Protein AF-0000000074475694 (afdb_homodimer)

pLDDT: mean 84.77, std 16.04, range [25.28, 97.69]

InterPro domains:
  IPR049453 Integral membrane bound transporter domain [PF13515] (43-155)

Organism: NCBI:txid1188229

Solvent-accessible surface area (backbone atoms only — not comparable to full-atom values): 16516 Å² total; per-residue (Å²): 126,82,68,69,83,45,70,68,49,54,50,50,16,48,48,54,15,48,27,26,36,50,13,20,52,51,18,28,72,68,53,46,47,97,48,62,69,45,9,54,50,30,6,48,46,1,15,46,30,7,42,70,21,43,52,96,42,60,69,54,21,50,54,37,34,53,34,43,50,54,21,23,51,49,13,24,50,50,38,23,57,48,46,73,75,38,76,71,42,69,65,53,43,23,50,42,26,25,52,37,28,44,50,30,43,55,72,69,43,54,95,29,33,51,54,11,35,46,36,22,49,49,46,36,52,49,43,62,72,36,74,83,53,48,40,62,57,47,21,47,47,53,38,49,18,36,45,45,1,28,51,34,18,52,52,45,40,69,72,54,59,72,80,70,63,80,77,75,55,88,117,126,83,69,69,83,45,71,67,49,55,52,48,17,47,49,53,16,48,25,25,36,51,11,21,52,51,16,30,73,67,53,47,46,96,48,64,67,48,10,55,50,29,6,47,46,1,15,46,30,8,43,70,21,44,54,97,41,62,69,54,20,51,52,35,32,52,32,43,50,54,20,22,50,49,12,23,51,50,38,23,56,49,46,71,74,37,77,71,42,70,66,53,41,23,50,44,28,25,52,38,27,43,50,30,42,55,72,70,43,52,96,30,34,50,53,11,35,47,36,22,50,51,47,37,53,49,43,60,72,36,71,84,51,50,39,64,56,47,21,48,46,53,36,50,19,36,46,46,1,28,50,34,19,51,53,46,41,69,71,55,63,71,81,73,61,81,78,76,59,85,118

Secondary structure (DSSP, 8-state):
------HHHHHHHHHHHHHHHHHHHHHHHHS--SSHHHHHHHHHHHHHHHHHH--SSHHHHHHHHHHHHHHHHHHHHHHHHHHHHS---HHHHHHHHHHHHHHHHHTT-GGGHHHHHHHHHHHHHHHHH-TTS-HHHHHHHHHHHHHHHHHHHHHHHHHH--S--------/------HHHHHHHHHHHHHHHHHHHHHHHHS--SSHHHHHHHHHHHHHHHHHH--SSHHHHHHHHHHHHHHHHHHHHHHHHHHHHS---HHHHHHHHHHHHHHHHHTT-GGGHHHHHHHHHHHHHHHHH-TTS-HHHHHHHHHHHHHHHHHHHHHHHHHH--S--------

Sequence (342 aa):
MNFSIHRSTVLVALQVALTALVAYLVGFYTTSTPDAANASIGGLWAAISGIVVLQASRRETFAMATLRILGSAIGSLVSAAYLFLLPFSSWGMGLCIFITVVLCHLVQIPDHARLASLTVAIVMVVAGNSPHLSPAVNAGLRFAESAIGTATAMFAILIWEKGAEPRDKSGMNFSIHRSTVLVALQVALTALVAYLVGFYTTSTPDAANASIGGLWAAISGIVVLQASRRETFAMATLRILGSAIGSLVSAAYLFLLPFSSWGMGLCIFITVVLCHLVQIPDHARLASLTVAIVMVVAGNSPHLSPAVNAGLRFAESAIGTATAMFAILIWEKGAEPRDKSG

Radius of gyration: 19.32 Å; Cα contacts (8 Å, |Δi|>4): 600; chains: 2; bounding box: 51×65×47 Å

Nearest PDB structures (foldseek):
  7vq3-assembly1_A  TM=6.872E-01  e=1.251E-02  Arabidopsis thaliana
  7vq7-assembly1_B  TM=6.241E-01  e=1.194E-02  Arabidopsis thaliana
  7voj-assembly1_B  TM=6.795E-01  e=2.641E-02  Arabidopsis thaliana
  7w6k-assembly1_B  TM=6.165E-01  e=7.729E-02  Glycine max
  7vq3-assembly1_A  TM=6.872E-01  e=1.621E-02  Arabidopsis thaliana

Structure (mmCIF, N/CA/C/O backbone):
data_AF-0000000074475694-model_v1
#
loop_
_entity.id
_entity.type
_entity.pdbx_description
1 polymer 'Membrane protein-like protein'
#
loop_
_atom_site.group_PDB
_atom_site.id
_atom_site.type_symbol
_atom_site.label_atom_id
_atom_site.label_alt_id
_atom_site.label_comp_id
_atom_site.label_asym_id
_atom_site.label_entity_id
_atom_site.label_seq_id
_atom_site.pdbx_PDB_ins_code
_atom_site.Cartn_x
_atom_site.Cartn_y
_atom_site.Cartn_z
_atom_site.occupancy
_atom_site.B_iso_or_equiv
_atom_site.auth_seq_id
_atom_site.auth_comp_id
_atom_site.auth_asym_id
_atom_site.auth_atom_id
_atom_site.pdbx_PDB_model_num
ATOM 1 N N . MET A 1 1 ? 23.453 21.234 -4.742 1 40.41 1 MET A N 1
ATOM 2 C CA . MET A 1 1 ? 22.641 20.188 -4.137 1 40.41 1 MET A CA 1
ATOM 3 C C . MET A 1 1 ? 23.406 19.469 -3.037 1 40.41 1 MET A C 1
ATOM 5 O O . MET A 1 1 ? 24.469 18.891 -3.293 1 40.41 1 MET A O 1
ATOM 9 N N . ASN A 1 2 ? 23.547 20.062 -1.93 1 45.84 2 ASN A N 1
ATOM 10 C CA . ASN A 1 2 ? 24.406 19.547 -0.87 1 45.84 2 ASN A CA 1
ATOM 11 C C . ASN A 1 2 ? 24.094 18.094 -0.559 1 45.84 2 ASN A C 1
ATOM 13 O O . ASN A 1 2 ? 23.031 17.781 -0.02 1 45.84 2 ASN A O 1
ATOM 17 N N . PHE A 1 3 ? 24.609 17.172 -1.425 1 61.03 3 PHE A N 1
ATOM 18 C CA . PHE A 1 3 ? 24.562 15.711 -1.417 1 61.03 3 PHE A CA 1
ATOM 19 C C . PHE A 1 3 ? 25.109 15.164 -0.1 1 61.03 3 PHE A C 1
ATOM 21 O O . PHE A 1 3 ? 25.781 14.133 -0.08 1 61.03 3 PHE A O 1
ATOM 28 N N . SER A 1 4 ? 24.969 15.914 0.974 1 66.69 4 SER A N 1
ATOM 29 C CA . SER A 1 4 ? 25.531 15.406 2.221 1 66.69 4 SER A CA 1
ATOM 30 C C . SER A 1 4 ? 24.562 14.438 2.902 1 66.69 4 SER A C 1
ATOM 32 O O . SER A 1 4 ? 23.422 14.789 3.205 1 66.69 4 SER A O 1
ATOM 34 N N . ILE A 1 5 ? 24.984 13.227 2.797 1 73.81 5 ILE A N 1
ATOM 35 C CA . ILE A 1 5 ? 24.281 12.203 3.555 1 73.81 5 ILE A CA 1
ATOM 36 C C . ILE A 1 5 ? 24.516 12.406 5.047 1 73.81 5 ILE A C 1
ATOM 38 O O . ILE A 1 5 ? 25.641 12.281 5.523 1 73.81 5 ILE A O 1
ATOM 42 N N . HIS A 1 6 ? 23.469 12.938 5.652 1 78.56 6 HIS A N 1
ATOM 43 C CA . HIS A 1 6 ? 23.531 13.141 7.094 1 78.56 6 HIS A CA 1
ATOM 44 C C . HIS A 1 6 ? 23.203 11.867 7.855 1 78.56 6 HIS A C 1
ATOM 46 O O . HIS A 1 6 ? 22.516 10.992 7.332 1 78.56 6 HIS A O 1
ATOM 52 N N . ARG A 1 7 ? 23.812 11.734 8.984 1 80.62 7 ARG A N 1
ATOM 53 C CA . ARG A 1 7 ? 23.594 10.594 9.867 1 80.62 7 ARG A CA 1
ATOM 54 C C . ARG A 1 7 ? 22.109 10.359 10.086 1 80.62 7 ARG A C 1
ATOM 56 O O . ARG A 1 7 ? 21.656 9.211 10.133 1 80.62 7 ARG A O 1
ATOM 63 N N . SER A 1 8 ? 21.422 11.414 10.141 1 81.94 8 SER A N 1
ATOM 64 C CA . SER A 1 8 ? 19.984 11.32 10.375 1 81.94 8 SER A CA 1
ATOM 65 C C . SER A 1 8 ? 19.281 10.602 9.219 1 81.94 8 SER A C 1
ATOM 67 O O . SER A 1 8 ? 18.344 9.836 9.438 1 81.94 8 SER A O 1
ATOM 69 N N . THR A 1 9 ? 19.797 10.828 8.031 1 83.12 9 THR A N 1
ATOM 70 C CA . THR A 1 9 ? 19.219 10.195 6.855 1 83.12 9 THR A CA 1
ATOM 71 C C . THR A 1 9 ? 19.484 8.695 6.852 1 83.12 9 THR A C 1
ATOM 73 O O . THR A 1 9 ? 18.594 7.902 6.535 1 83.12 9 THR A O 1
ATOM 76 N N . VAL A 1 10 ? 20.641 8.367 7.215 1 87.31 10 VAL A N 1
ATOM 77 C CA . VAL A 1 10 ? 21.031 6.961 7.242 1 87.31 10 VAL A CA 1
ATOM 78 C C . VAL A 1 10 ? 20.234 6.215 8.297 1 87.31 10 VAL A C 1
ATOM 80 O O . VAL A 1 10 ? 19.797 5.078 8.07 1 87.31 10 VAL A O 1
ATOM 83 N N . LEU A 1 11 ? 19.969 6.844 9.375 1 87.44 11 LEU A N 1
ATOM 84 C CA . LEU A 1 11 ? 19.234 6.199 10.461 1 87.44 11 LEU A CA 1
ATOM 85 C C . LEU A 1 11 ? 17.781 6.004 10.078 1 87.44 11 LEU A C 1
ATOM 87 O O . LEU A 1 11 ? 17.188 4.973 10.398 1 87.44 11 LEU A O 1
ATOM 91 N N . VAL A 1 12 ? 17.297 6.965 9.461 1 86.25 12 VAL A N 1
ATOM 92 C CA . VAL A 1 12 ? 15.914 6.848 9.008 1 86.25 12 VAL A CA 1
ATOM 93 C C . VAL A 1 12 ? 15.797 5.742 7.961 1 86.25 12 VAL A C 1
ATOM 95 O O . VAL A 1 12 ? 14.875 4.934 8 1 86.25 12 VAL A O 1
ATOM 98 N N . ALA A 1 13 ? 16.75 5.75 7.055 1 91.12 13 ALA A N 1
ATOM 99 C CA . ALA A 1 13 ? 16.75 4.727 6.012 1 91.12 13 ALA A CA 1
ATOM 100 C C . ALA A 1 13 ? 16.859 3.33 6.621 1 91.12 13 ALA A C 1
ATOM 102 O O . ALA A 1 13 ? 16.188 2.398 6.172 1 91.12 13 ALA A O 1
ATOM 103 N N . LEU A 1 14 ? 17.672 3.197 7.578 1 92.88 14 LEU A N 1
ATOM 104 C CA . LEU A 1 14 ? 17.844 1.92 8.266 1 92.88 14 LEU A CA 1
ATOM 105 C C . LEU A 1 14 ? 16.547 1.516 8.984 1 92.88 14 LEU A C 1
ATOM 107 O O . LEU A 1 14 ? 16.172 0.341 8.977 1 92.88 14 LEU A O 1
ATOM 111 N N . GLN A 1 15 ? 15.922 2.48 9.562 1 92.5 15 GLN A N 1
ATOM 112 C CA . GLN A 1 15 ? 14.688 2.207 10.297 1 92.5 15 GLN A CA 1
ATOM 113 C C . GLN A 1 15 ? 13.594 1.699 9.359 1 92.5 15 GLN A C 1
ATOM 115 O O . GLN A 1 15 ? 12.914 0.717 9.664 1 92.5 15 GLN A O 1
ATOM 120 N N . VAL A 1 16 ? 13.469 2.324 8.297 1 92.62 16 VAL A N 1
ATOM 121 C CA . VAL A 1 16 ? 12.438 1.944 7.336 1 92.62 16 VAL A CA 1
ATOM 122 C C . VAL A 1 16 ? 12.75 0.57 6.75 1 92.62 16 VAL A C 1
ATOM 124 O O . VAL A 1 16 ? 11.875 -0.289 6.652 1 92.62 16 VAL A O 1
ATOM 127 N N . ALA A 1 17 ? 13.992 0.378 6.41 1 95.94 17 ALA A N 1
ATOM 128 C CA . ALA A 1 17 ? 14.422 -0.886 5.816 1 95.94 17 ALA A CA 1
ATOM 129 C C . ALA A 1 17 ? 14.227 -2.043 6.793 1 95.94 17 ALA A C 1
ATOM 131 O O . ALA A 1 17 ? 13.711 -3.1 6.418 1 95.94 17 ALA A O 1
ATOM 132 N N . LEU A 1 18 ? 14.602 -1.825 7.977 1 96 18 LEU A N 1
ATOM 133 C CA . LEU A 1 18 ? 14.484 -2.873 8.984 1 96 18 LEU A CA 1
ATOM 134 C C . LEU A 1 18 ? 13.023 -3.154 9.312 1 96 18 LEU A C 1
ATOM 136 O O . LEU A 1 18 ? 12.641 -4.305 9.523 1 96 18 LEU A O 1
ATOM 140 N N . THR A 1 19 ? 12.25 -2.084 9.445 1 96.06 19 THR A N 1
ATOM 141 C CA . THR A 1 19 ? 10.828 -2.264 9.703 1 96.06 19 THR A CA 1
ATOM 142 C C . THR A 1 19 ? 10.18 -3.104 8.602 1 96.06 19 THR A C 1
ATOM 144 O O . THR A 1 19 ? 9.461 -4.062 8.891 1 96.06 19 THR A O 1
ATOM 147 N N . ALA A 1 20 ? 10.469 -2.797 7.367 1 96.62 20 ALA A N 1
ATOM 148 C CA . ALA A 1 20 ? 9.914 -3.529 6.234 1 96.62 20 ALA A CA 1
ATOM 149 C C . ALA A 1 20 ? 10.398 -4.977 6.223 1 96.62 20 ALA A C 1
ATOM 151 O O . ALA A 1 20 ? 9.625 -5.898 5.969 1 96.62 20 ALA A O 1
ATOM 152 N N . LEU A 1 21 ? 11.703 -5.152 6.484 1 96.75 21 LEU A N 1
ATOM 153 C CA . LEU A 1 21 ? 12.312 -6.48 6.461 1 96.75 21 LEU A CA 1
ATOM 154 C C . LEU A 1 21 ? 11.711 -7.371 7.547 1 96.75 21 LEU A C 1
ATOM 156 O O . LEU A 1 21 ? 11.32 -8.508 7.281 1 96.75 21 LEU A O 1
ATOM 160 N N . VAL A 1 22 ? 11.648 -6.859 8.719 1 97.25 22 VAL A N 1
ATOM 161 C CA . VAL A 1 22 ? 11.125 -7.629 9.836 1 97.25 22 VAL A CA 1
ATOM 162 C C . VAL A 1 22 ? 9.648 -7.934 9.602 1 97.25 22 VAL A C 1
ATOM 164 O O . VAL A 1 22 ? 9.195 -9.062 9.812 1 97.25 22 VAL A O 1
ATOM 167 N N . ALA A 1 23 ? 8.898 -6.918 9.211 1 97.38 23 ALA A N 1
ATOM 168 C CA . ALA A 1 23 ? 7.484 -7.129 8.922 1 97.38 23 ALA A CA 1
ATOM 169 C C . ALA A 1 23 ? 7.293 -8.203 7.855 1 97.38 23 ALA A C 1
ATOM 171 O O . ALA A 1 23 ? 6.426 -9.07 7.988 1 97.38 23 ALA A O 1
ATOM 172 N N . TYR A 1 24 ? 8.078 -8.141 6.805 1 96.38 24 TYR A N 1
ATOM 173 C CA . TYR A 1 24 ? 7.992 -9.125 5.734 1 96.38 24 TYR A CA 1
ATOM 174 C C . TYR A 1 24 ? 8.258 -10.531 6.262 1 96.38 24 TYR A C 1
ATOM 176 O O . TYR A 1 24 ? 7.508 -11.469 5.973 1 96.38 24 TYR A O 1
ATOM 184 N N . LEU A 1 25 ? 9.359 -10.664 7 1 95.44 25 LEU A N 1
ATOM 185 C CA . LEU A 1 25 ? 9.773 -11.977 7.488 1 95.44 25 LEU A CA 1
ATOM 186 C C . LEU A 1 25 ? 8.742 -12.547 8.453 1 95.44 25 LEU A C 1
ATOM 188 O O . LEU A 1 25 ? 8.406 -13.727 8.383 1 95.44 25 LEU A O 1
ATOM 192 N N . VAL A 1 26 ? 8.242 -11.742 9.328 1 94.56 26 VAL A N 1
ATOM 193 C CA . VAL A 1 26 ? 7.246 -12.211 10.281 1 94.56 26 VAL A CA 1
ATOM 194 C C . VAL A 1 26 ? 5.961 -12.586 9.547 1 94.56 26 VAL A C 1
ATOM 196 O O . VAL A 1 26 ? 5.367 -13.633 9.812 1 94.56 26 VAL A O 1
ATOM 199 N N . GLY A 1 27 ? 5.512 -11.727 8.617 1 92.62 27 GLY A N 1
ATOM 200 C CA . GLY A 1 27 ? 4.34 -12.047 7.82 1 92.62 27 GLY A CA 1
ATOM 201 C C . GLY A 1 27 ? 4.512 -13.305 6.988 1 92.62 27 GLY A C 1
ATOM 202 O O . GLY A 1 27 ? 3.607 -14.141 6.918 1 92.62 27 GLY A O 1
ATOM 203 N N . PHE A 1 28 ? 5.676 -13.43 6.422 1 90.25 28 PHE A N 1
ATOM 204 C CA . PHE A 1 28 ? 5.988 -14.57 5.57 1 90.25 28 PHE A CA 1
ATOM 205 C C . PHE A 1 28 ? 5.914 -15.875 6.355 1 90.25 28 PHE A C 1
ATOM 207 O O . PHE A 1 28 ? 5.359 -16.859 5.879 1 90.25 28 PHE A O 1
ATOM 214 N N . TYR A 1 29 ? 6.43 -15.867 7.492 1 90.06 29 TYR A N 1
ATOM 215 C CA . TYR A 1 29 ? 6.562 -17.109 8.234 1 90.06 29 TYR A CA 1
ATOM 216 C C . TYR A 1 29 ? 5.324 -17.375 9.086 1 90.06 29 TYR A C 1
ATOM 218 O O . TYR A 1 29 ? 5.09 -18.516 9.516 1 90.06 29 TYR A O 1
ATOM 226 N N . THR A 1 30 ? 4.484 -16.406 9.328 1 86.69 30 THR A N 1
ATOM 227 C CA . THR A 1 30 ? 3.363 -16.609 10.242 1 86.69 30 THR A CA 1
ATOM 228 C C . THR A 1 30 ? 2.049 -16.719 9.469 1 86.69 30 THR A C 1
ATOM 230 O O . THR A 1 30 ? 1.096 -17.344 9.938 1 86.69 30 THR A O 1
ATOM 233 N N . THR A 1 31 ? 1.896 -16.016 8.453 1 76.5 31 THR A N 1
ATOM 234 C CA . THR A 1 31 ? 0.624 -16 7.738 1 76.5 31 THR A CA 1
ATOM 235 C C . THR A 1 31 ? 0.711 -16.828 6.457 1 76.5 31 THR A C 1
ATOM 237 O O . THR A 1 31 ? -0.092 -16.641 5.539 1 76.5 31 THR A O 1
ATOM 240 N N . SER A 1 32 ? 1.538 -17.766 6.449 1 64.5 32 SER A N 1
ATOM 241 C CA . SER A 1 32 ? 1.784 -18.594 5.277 1 64.5 32 SER A CA 1
ATOM 242 C C . SER A 1 32 ? 0.678 -19.641 5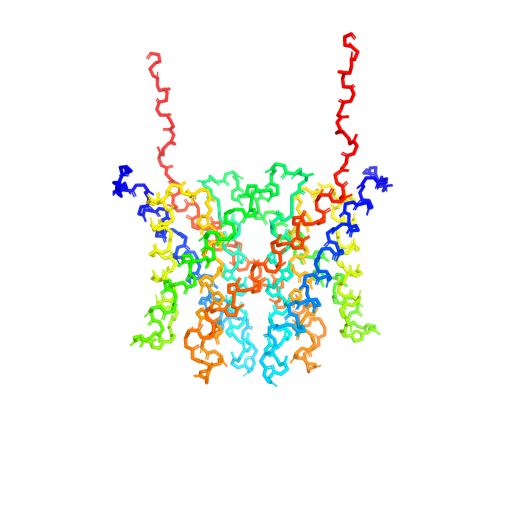.086 1 64.5 32 SER A C 1
ATOM 244 O O . SER A 1 32 ? 0.159 -20.172 6.062 1 64.5 32 SER A O 1
ATOM 246 N N . THR A 1 33 ? 0.014 -19.406 3.982 1 61.62 33 THR A N 1
ATOM 247 C CA . THR A 1 33 ? -0.799 -20.531 3.559 1 61.62 33 THR A CA 1
ATOM 248 C C . THR A 1 33 ? 0.043 -21.547 2.781 1 61.62 33 THR A C 1
ATOM 250 O O . THR A 1 33 ? 1.17 -21.25 2.383 1 61.62 33 THR A O 1
ATOM 253 N N . PRO A 1 34 ? -0.326 -22.797 2.766 1 55.78 34 PRO A N 1
ATOM 254 C CA . PRO A 1 34 ? 0.46 -23.844 2.104 1 55.78 34 PRO A CA 1
ATOM 255 C C . PRO A 1 34 ? 0.978 -23.406 0.732 1 55.78 34 PRO A C 1
ATOM 257 O O . PRO A 1 34 ? 1.977 -23.953 0.248 1 55.78 34 PRO A O 1
ATOM 260 N N . ASP A 1 35 ? 0.377 -22.453 0.188 1 59.88 35 ASP A N 1
ATOM 261 C CA . ASP A 1 35 ? 0.872 -22.031 -1.116 1 59.88 35 ASP A CA 1
ATOM 262 C C . ASP A 1 35 ? 1.906 -20.922 -0.969 1 59.88 35 ASP A C 1
ATOM 264 O O . ASP A 1 35 ? 1.638 -19.891 -0.34 1 59.88 35 ASP A O 1
ATOM 268 N N . ALA A 1 36 ? 3.154 -21.234 -1.262 1 59.16 36 ALA A N 1
ATOM 269 C CA . ALA A 1 36 ? 4.316 -20.359 -1.158 1 59.16 36 ALA A CA 1
ATOM 270 C C . ALA A 1 36 ? 4 -18.969 -1.7 1 59.16 36 ALA A C 1
ATOM 272 O O . ALA A 1 36 ? 4.414 -17.969 -1.12 1 59.16 36 ALA A O 1
ATOM 273 N N . ALA A 1 37 ? 3.34 -18.953 -2.803 1 63.34 37 ALA A N 1
ATOM 274 C CA . ALA A 1 37 ? 3.004 -17.672 -3.416 1 63.34 37 ALA A CA 1
ATOM 275 C C . ALA A 1 37 ? 2.16 -16.812 -2.475 1 63.34 37 ALA A C 1
ATOM 277 O O . ALA A 1 37 ? 2.371 -15.602 -2.371 1 63.34 37 ALA A O 1
ATOM 278 N N . ASN A 1 38 ? 1.486 -17.453 -1.729 1 66.94 38 ASN A N 1
ATOM 279 C CA . ASN A 1 38 ? 0.63 -16.766 -0.77 1 66.94 38 ASN A CA 1
ATOM 280 C C . ASN A 1 38 ? 1.428 -16.25 0.425 1 66.94 38 ASN A C 1
ATOM 282 O O . ASN A 1 38 ? 1.132 -15.18 0.96 1 66.94 38 ASN A O 1
ATOM 286 N N . ALA A 1 39 ? 2.494 -17.031 0.663 1 75.56 39 ALA A N 1
ATOM 287 C CA . ALA A 1 39 ? 3.33 -16.609 1.786 1 75.56 39 ALA A CA 1
ATOM 288 C C . ALA A 1 39 ? 4.078 -15.312 1.465 1 75.56 39 ALA A C 1
ATOM 290 O O . ALA A 1 39 ? 4.148 -14.406 2.299 1 75.56 39 ALA A O 1
ATOM 291 N N . SER A 1 40 ? 4.609 -15.297 0.295 1 83.56 40 SER A N 1
ATOM 292 C CA . SER A 1 40 ? 5.352 -14.109 -0.12 1 83.56 40 SER A CA 1
ATOM 293 C C . SER A 1 40 ? 4.445 -12.891 -0.217 1 83.56 40 SER A C 1
ATOM 295 O O . SER A 1 40 ? 4.84 -11.781 0.149 1 83.56 40 SER A O 1
ATOM 297 N N . ILE A 1 41 ? 3.273 -13.109 -0.577 1 80.19 41 ILE A N 1
ATOM 298 C CA . ILE A 1 41 ? 2.311 -12.023 -0.711 1 80.19 41 ILE A CA 1
ATOM 299 C C . ILE A 1 41 ? 1.871 -11.547 0.673 1 80.19 41 ILE A C 1
ATOM 301 O O . ILE A 1 41 ? 1.697 -10.344 0.899 1 80.19 41 ILE A O 1
ATOM 305 N N . GLY A 1 42 ? 1.717 -12.531 1.518 1 85.88 42 GLY A N 1
ATOM 306 C CA . GLY A 1 42 ? 1.431 -12.164 2.896 1 85.88 42 GLY A CA 1
ATOM 307 C C . GLY A 1 42 ? 2.52 -11.32 3.527 1 85.88 42 GLY A C 1
ATOM 308 O O . GLY A 1 42 ? 2.229 -10.32 4.199 1 85.88 42 GLY A O 1
ATOM 309 N N . GLY A 1 43 ? 3.725 -11.734 3.316 1 91.56 43 GLY A N 1
ATOM 310 C CA . GLY A 1 43 ? 4.848 -10.938 3.781 1 91.56 43 GLY A CA 1
ATOM 311 C C . GLY A 1 43 ? 4.859 -9.531 3.209 1 91.56 43 GLY A C 1
ATOM 312 O O . GLY A 1 43 ? 5.164 -8.57 3.918 1 91.56 43 GLY A O 1
ATOM 313 N N . LEU A 1 44 ? 4.566 -9.445 1.972 1 91.44 44 LEU A N 1
ATOM 314 C CA . LEU A 1 44 ? 4.531 -8.148 1.301 1 91.44 44 LEU A CA 1
ATOM 315 C C . LEU A 1 44 ? 3.492 -7.234 1.938 1 91.44 44 LEU A C 1
ATOM 317 O O . LEU A 1 44 ? 3.752 -6.047 2.152 1 91.44 44 LEU A O 1
ATOM 321 N N . TRP A 1 45 ? 2.375 -7.746 2.258 1 91.69 45 TRP A N 1
ATOM 322 C CA . TRP A 1 45 ? 1.314 -6.945 2.865 1 91.69 45 T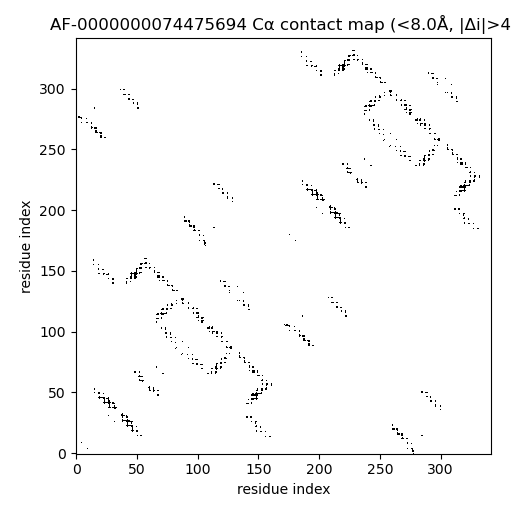RP A CA 1
ATOM 323 C C . TRP A 1 45 ? 1.719 -6.469 4.254 1 91.69 45 TRP A C 1
ATOM 325 O O . TRP A 1 45 ? 1.409 -5.344 4.648 1 91.69 45 TRP A O 1
ATOM 335 N N . ALA A 1 46 ? 2.35 -7.328 4.926 1 95 46 ALA A N 1
ATOM 336 C CA . ALA A 1 46 ? 2.867 -6.926 6.23 1 95 46 ALA A CA 1
ATOM 337 C C . ALA A 1 46 ? 3.9 -5.812 6.09 1 95 46 ALA A C 1
ATOM 339 O O . ALA A 1 46 ? 3.883 -4.84 6.852 1 95 46 ALA A O 1
ATOM 340 N N . ALA A 1 47 ? 4.75 -5.977 5.152 1 95.44 47 ALA A N 1
ATOM 341 C CA . ALA A 1 47 ? 5.777 -4.965 4.918 1 95.44 47 ALA A CA 1
ATOM 342 C C . ALA A 1 47 ? 5.152 -3.623 4.559 1 95.44 47 ALA A C 1
ATOM 344 O O . ALA A 1 47 ? 5.586 -2.576 5.047 1 95.44 47 ALA A O 1
ATOM 345 N N . ILE A 1 48 ? 4.16 -3.65 3.738 1 92.56 48 ILE A N 1
ATOM 346 C CA . ILE A 1 48 ? 3.465 -2.438 3.316 1 92.56 48 ILE A CA 1
ATOM 347 C C . ILE A 1 48 ? 2.857 -1.741 4.531 1 92.56 48 ILE A C 1
ATOM 349 O O . ILE A 1 48 ? 3.004 -0.528 4.699 1 92.56 48 ILE A O 1
ATOM 353 N N . SER A 1 49 ? 2.211 -2.52 5.309 1 94.56 49 SER A N 1
ATOM 354 C CA . SER A 1 49 ? 1.602 -1.94 6.504 1 94.56 49 SER A CA 1
ATOM 355 C C . SER A 1 49 ? 2.652 -1.298 7.402 1 94.56 49 SER A C 1
ATOM 357 O O . SER A 1 49 ? 2.441 -0.203 7.93 1 94.56 49 SER A O 1
ATOM 359 N N . GLY A 1 50 ? 3.768 -1.992 7.586 1 95.88 50 GLY A N 1
ATOM 360 C CA . GLY A 1 50 ? 4.84 -1.419 8.383 1 95.88 50 GLY A CA 1
ATOM 361 C C . GLY A 1 50 ? 5.355 -0.103 7.836 1 95.88 50 GLY A C 1
ATOM 362 O O . GLY A 1 50 ? 5.582 0.846 8.586 1 95.88 50 GLY A O 1
ATOM 363 N N . ILE A 1 51 ? 5.508 -0.058 6.555 1 93.12 51 ILE A N 1
ATOM 364 C CA . ILE A 1 51 ? 6.043 1.124 5.891 1 93.12 51 ILE A CA 1
ATOM 365 C C . ILE A 1 51 ? 5.055 2.281 6.016 1 93.12 51 ILE A C 1
ATOM 367 O O . ILE A 1 51 ? 5.445 3.408 6.328 1 93.12 51 ILE A O 1
ATOM 371 N N . VAL A 1 52 ? 3.812 2.037 5.844 1 88.81 52 VAL A N 1
ATOM 372 C CA . VAL A 1 52 ? 2.795 3.082 5.82 1 88.81 52 VAL A CA 1
ATOM 373 C C . VAL A 1 52 ? 2.561 3.609 7.234 1 88.81 52 VAL A C 1
ATOM 375 O O . VAL A 1 52 ? 2.303 4.801 7.426 1 88.81 52 VAL A O 1
ATOM 378 N N . VAL A 1 53 ? 2.684 2.791 8.164 1 91.62 53 VAL A N 1
ATOM 379 C CA . VAL A 1 53 ? 2.367 3.152 9.539 1 91.62 53 VAL A CA 1
ATOM 380 C C . VAL A 1 53 ? 3.547 3.893 10.164 1 91.62 53 VAL A C 1
ATOM 382 O O . VAL A 1 53 ? 3.359 4.805 10.977 1 91.62 53 VAL A O 1
ATOM 385 N N . LEU A 1 54 ? 4.746 3.496 9.828 1 91.88 54 LEU A N 1
ATOM 386 C CA . LEU A 1 54 ? 5.938 4.109 10.406 1 91.88 54 LEU A CA 1
ATOM 387 C C . LEU A 1 54 ? 6.062 5.566 9.969 1 91.88 54 LEU A C 1
ATOM 389 O O . LEU A 1 54 ? 6.066 5.863 8.773 1 91.88 54 LEU A O 1
ATOM 393 N N . GLN A 1 55 ? 6.062 6.449 10.938 1 87.56 55 GLN A N 1
ATOM 394 C CA . GLN A 1 55 ? 6.207 7.883 10.695 1 87.56 55 GLN A CA 1
ATOM 395 C C . GLN A 1 55 ? 7.453 8.43 11.383 1 87.56 55 GLN A C 1
ATOM 397 O O . GLN A 1 55 ? 8.242 7.672 11.945 1 87.56 55 GLN A O 1
ATOM 402 N N . ALA A 1 56 ? 7.602 9.734 11.258 1 83.62 56 ALA A N 1
ATOM 403 C CA . ALA A 1 56 ? 8.805 10.359 11.781 1 83.62 56 ALA A CA 1
ATOM 404 C C . ALA A 1 56 ? 8.766 10.438 13.305 1 83.62 56 ALA A C 1
ATOM 406 O O . ALA A 1 56 ? 9.805 10.414 13.969 1 83.62 56 ALA A O 1
ATOM 407 N N . SER A 1 57 ? 7.531 10.531 13.883 1 87.31 57 SER A N 1
ATOM 408 C CA . SER A 1 57 ? 7.402 10.672 15.328 1 87.31 57 SER A CA 1
ATOM 409 C C . SER A 1 57 ? 6.559 9.547 15.922 1 87.31 57 SER A C 1
ATOM 411 O O . SER A 1 57 ? 5.777 8.914 15.211 1 87.31 57 SER A O 1
ATOM 413 N N . ARG A 1 58 ? 6.762 9.367 17.219 1 90.88 58 ARG A N 1
ATOM 414 C CA . ARG A 1 58 ? 5.992 8.359 17.938 1 90.88 58 ARG A CA 1
ATOM 415 C C . ARG A 1 58 ? 4.496 8.656 17.875 1 90.88 58 ARG A C 1
ATOM 417 O O . ARG A 1 58 ? 3.686 7.754 17.656 1 90.88 58 ARG A O 1
ATOM 424 N N . ARG A 1 59 ? 4.23 9.93 18.078 1 89.88 59 ARG A N 1
ATOM 425 C CA . ARG A 1 59 ? 2.83 10.336 18.078 1 89.88 59 ARG A CA 1
ATOM 426 C C . ARG A 1 59 ? 2.172 10.055 16.734 1 89.88 59 ARG A C 1
ATOM 428 O O . ARG A 1 59 ? 1.066 9.508 16.688 1 89.88 59 ARG A O 1
ATOM 435 N N . GLU A 1 60 ? 2.873 10.367 15.727 1 88.5 60 GLU A N 1
ATOM 436 C CA . GLU A 1 60 ? 2.324 10.172 14.383 1 88.5 60 GLU A CA 1
ATOM 437 C C . GLU A 1 60 ? 2.23 8.688 14.039 1 88.5 60 GLU A C 1
ATOM 439 O O . GLU A 1 60 ? 1.274 8.25 13.398 1 88.5 60 GLU A O 1
ATOM 444 N N . THR A 1 61 ? 3.213 7.934 14.445 1 91.19 61 THR A N 1
ATOM 445 C CA . THR A 1 61 ? 3.195 6.5 14.18 1 91.19 61 THR A CA 1
ATOM 446 C C . THR A 1 61 ? 2.041 5.828 14.922 1 91.19 61 THR A C 1
ATOM 448 O O . THR A 1 61 ? 1.347 4.98 14.352 1 91.19 61 THR A O 1
ATOM 451 N N . PHE A 1 62 ? 1.797 6.27 16.141 1 92.5 62 PHE A N 1
ATOM 452 C CA . PHE A 1 62 ? 0.694 5.715 16.922 1 92.5 62 PHE A CA 1
ATOM 453 C C . PHE A 1 62 ? -0.646 6.066 16.281 1 92.5 62 PHE A C 1
ATOM 455 O O . PHE A 1 62 ? -1.568 5.25 16.281 1 92.5 62 PHE A O 1
ATOM 462 N N . ALA A 1 63 ? -0.723 7.262 15.844 1 88.75 63 ALA A N 1
ATOM 463 C CA . ALA A 1 63 ? -1.951 7.684 15.172 1 88.75 63 ALA A CA 1
ATOM 464 C C . ALA A 1 63 ? -2.225 6.832 13.938 1 88.75 63 ALA A C 1
ATOM 466 O O . ALA A 1 63 ? -3.352 6.375 13.727 1 88.75 63 ALA A O 1
ATOM 467 N N . MET A 1 64 ? -1.188 6.594 13.211 1 89.38 64 MET A N 1
ATOM 468 C CA . MET A 1 64 ? -1.351 5.789 12 1 89.38 64 MET A CA 1
ATOM 469 C C . MET A 1 64 ? -1.632 4.332 12.352 1 89.38 64 MET A C 1
ATOM 471 O O . MET A 1 64 ? -2.367 3.646 11.641 1 89.38 64 MET A O 1
ATOM 475 N N . ALA A 1 65 ? -1.022 3.916 13.375 1 93.31 65 ALA A N 1
ATOM 476 C CA . ALA A 1 65 ? -1.236 2.541 13.82 1 93.31 65 ALA A CA 1
ATOM 477 C C 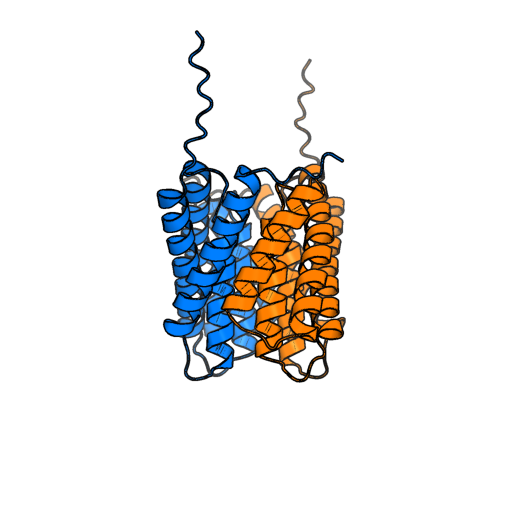. ALA A 1 65 ? -2.701 2.301 14.172 1 93.31 65 ALA A C 1
ATOM 479 O O . ALA A 1 65 ? -3.275 1.274 13.805 1 93.31 65 ALA A O 1
ATOM 480 N N . THR A 1 66 ? -3.229 3.201 14.875 1 90.62 66 THR A N 1
ATOM 481 C CA . THR A 1 66 ? -4.629 3.09 15.273 1 90.62 66 THR A CA 1
ATOM 482 C C . THR A 1 66 ? -5.539 3.102 14.055 1 90.62 66 THR A C 1
ATOM 484 O O . THR A 1 66 ? -6.465 2.295 13.953 1 90.62 66 THR A O 1
ATOM 487 N N . LEU A 1 67 ? -5.199 3.893 13.18 1 87.19 67 LEU A N 1
ATOM 488 C CA . LEU A 1 67 ? -5.988 3.986 11.953 1 87.19 67 LEU A CA 1
ATOM 489 C C . LEU A 1 67 ? -5.859 2.713 11.125 1 87.19 67 LEU A C 1
ATOM 491 O O . LEU A 1 67 ? -6.844 2.234 10.555 1 87.19 67 LEU A O 1
ATOM 495 N N . ARG A 1 68 ? -4.668 2.27 11.055 1 88.69 68 ARG A N 1
ATOM 496 C CA . ARG A 1 68 ? -4.406 1.057 10.289 1 88.69 68 ARG A CA 1
ATOM 497 C C . ARG A 1 68 ? -5.172 -0.131 10.859 1 88.69 68 ARG A C 1
ATOM 499 O O . ARG A 1 68 ? -5.801 -0.888 10.117 1 88.69 68 ARG A O 1
ATOM 506 N N . ILE A 1 69 ? -5.148 -0.262 12.141 1 93.25 69 ILE A N 1
ATOM 507 C CA . ILE A 1 69 ? -5.789 -1.402 12.781 1 93.25 69 ILE A CA 1
ATOM 508 C C . ILE A 1 69 ? -7.309 -1.287 12.648 1 93.25 69 ILE A C 1
ATOM 510 O O . ILE A 1 69 ? -7.973 -2.24 12.234 1 93.25 69 ILE A O 1
ATOM 514 N N . LEU A 1 70 ? -7.867 -0.203 12.969 1 91.31 70 LEU A N 1
ATOM 515 C CA . LEU A 1 70 ? -9.312 -0.015 12.898 1 91.31 70 LEU A CA 1
ATOM 516 C C . LEU A 1 70 ? -9.797 -0.062 11.453 1 91.31 70 LEU A C 1
ATOM 518 O O . LEU A 1 70 ? -10.805 -0.704 11.156 1 91.31 70 LEU A O 1
ATOM 522 N N . GLY A 1 71 ? -9.094 0.62 10.656 1 91 71 GLY A N 1
ATOM 523 C CA . GLY A 1 71 ? -9.461 0.611 9.25 1 91 71 GLY A CA 1
ATOM 524 C C . GLY A 1 71 ? -9.398 -0.771 8.625 1 91 71 GLY A C 1
ATOM 525 O O . GLY A 1 71 ? -10.289 -1.156 7.867 1 91 71 GLY A O 1
ATOM 526 N N . SER A 1 72 ? -8.297 -1.443 8.93 1 93.75 72 SER A N 1
ATOM 527 C CA . SER A 1 72 ? -8.141 -2.791 8.391 1 93.75 72 SER A CA 1
ATOM 528 C C . SER A 1 72 ? -9.219 -3.727 8.922 1 93.75 72 SER A C 1
ATOM 530 O O . SER A 1 72 ? -9.68 -4.621 8.211 1 93.75 72 SER A O 1
ATOM 532 N N . ALA A 1 73 ? -9.602 -3.553 10.18 1 94.31 73 ALA A N 1
ATOM 533 C CA . ALA A 1 73 ? -10.688 -4.363 10.734 1 94.31 73 ALA A CA 1
ATOM 534 C C . ALA A 1 73 ? -11.992 -4.125 9.977 1 94.31 73 ALA A C 1
ATOM 536 O O . ALA A 1 73 ? -12.656 -5.074 9.57 1 94.31 73 ALA A O 1
ATOM 537 N N . ILE A 1 74 ? -12.336 -2.908 9.781 1 93.81 74 ILE A N 1
ATOM 538 C CA . ILE A 1 74 ? -13.562 -2.553 9.078 1 93.81 74 ILE A CA 1
ATOM 539 C C . ILE A 1 74 ? -13.492 -3.033 7.633 1 93.81 74 ILE A C 1
ATOM 541 O O . ILE A 1 74 ? -14.438 -3.648 7.129 1 93.81 74 ILE A O 1
ATOM 545 N N . GLY A 1 75 ? -12.406 -2.717 6.969 1 95.12 75 GLY A N 1
ATOM 546 C CA . GLY A 1 75 ? -12.234 -3.129 5.582 1 95.12 75 GLY A CA 1
ATOM 547 C C . GLY A 1 75 ? -12.312 -4.633 5.395 1 95.12 75 GLY A C 1
ATOM 548 O O . GLY A 1 75 ? -12.953 -5.113 4.461 1 95.12 75 GLY A O 1
ATOM 549 N N . SER A 1 76 ? -11.609 -5.348 6.262 1 95.56 76 SER A N 1
ATOM 550 C CA . SER A 1 76 ? -11.617 -6.805 6.176 1 95.56 76 SER A CA 1
ATOM 551 C C . SER A 1 76 ? -13.016 -7.363 6.406 1 95.56 76 SER A C 1
ATOM 553 O O . SER A 1 76 ? -13.438 -8.289 5.715 1 95.56 76 SER A O 1
ATOM 555 N N . LEU A 1 77 ? -13.711 -6.84 7.344 1 95.94 77 LEU A N 1
ATOM 556 C CA . LEU A 1 77 ? -15.055 -7.324 7.652 1 95.94 77 LEU A CA 1
ATOM 557 C C . LEU A 1 77 ? -16.016 -7.043 6.5 1 95.94 77 LEU A C 1
ATOM 559 O O . LEU A 1 77 ? -16.812 -7.898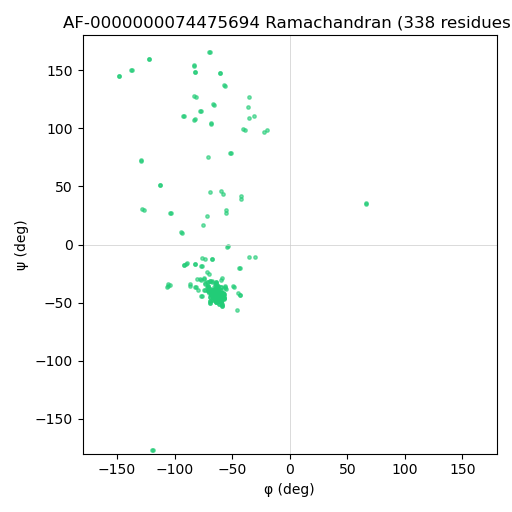 6.133 1 95.94 77 LEU A O 1
ATOM 563 N N . VAL A 1 78 ? -15.953 -5.887 5.977 1 96.81 78 VAL A N 1
ATOM 564 C CA . VAL A 1 78 ? -16.812 -5.512 4.859 1 96.81 78 VAL A CA 1
ATOM 565 C C . VAL A 1 78 ? -16.516 -6.41 3.658 1 96.81 78 VAL A C 1
ATOM 567 O O . VAL A 1 78 ? -17.438 -6.902 3.004 1 96.81 78 VAL A O 1
ATOM 570 N N . SER A 1 79 ? -15.258 -6.59 3.361 1 97.31 79 SER A N 1
ATOM 571 C CA . SER A 1 79 ? -14.875 -7.414 2.223 1 97.31 79 SER A CA 1
ATOM 572 C C . SER A 1 79 ? -15.289 -8.867 2.426 1 97.31 79 SER A C 1
ATOM 574 O O . SER A 1 79 ? -15.766 -9.523 1.494 1 97.31 79 SER A O 1
ATOM 576 N N . ALA A 1 80 ? -15.055 -9.383 3.619 1 96.5 80 ALA A N 1
ATOM 577 C CA . ALA A 1 80 ? -15.453 -10.75 3.918 1 96.5 80 ALA A CA 1
ATOM 578 C C . ALA A 1 80 ? -16.953 -10.938 3.734 1 96.5 80 ALA A C 1
ATOM 580 O O . ALA A 1 80 ? -17.391 -11.945 3.172 1 96.5 80 ALA A O 1
ATOM 581 N N . ALA A 1 81 ? -17.719 -10.047 4.27 1 97.12 81 ALA A N 1
ATOM 582 C CA . ALA A 1 81 ? -19.172 -10.117 4.141 1 97.12 81 ALA A CA 1
ATOM 583 C C . ALA A 1 81 ? -19.578 -10.148 2.674 1 97.12 81 ALA A C 1
ATOM 585 O O . ALA A 1 81 ? -20.469 -10.922 2.289 1 97.12 81 ALA A O 1
ATOM 586 N N . TYR A 1 82 ? -19 -9.273 1.882 1 97.38 82 TYR A N 1
ATOM 587 C CA . TYR A 1 82 ? -19.281 -9.25 0.452 1 97.38 82 TYR A CA 1
ATOM 588 C C . TYR A 1 82 ? -18.938 -10.586 -0.194 1 97.38 82 TYR A C 1
ATOM 590 O O . TYR A 1 82 ? -19.734 -11.141 -0.962 1 97.38 82 TYR A O 1
ATOM 598 N N . LEU A 1 83 ? -17.828 -11.125 0.143 1 95.62 83 LEU A N 1
ATOM 599 C CA . LEU A 1 83 ? -17.297 -12.305 -0.526 1 95.62 83 LEU A CA 1
ATOM 600 C C . LEU A 1 83 ? -18.016 -13.562 -0.069 1 95.62 83 LEU A C 1
ATOM 602 O O . LEU A 1 83 ? -17.953 -14.602 -0.736 1 95.62 83 LEU A O 1
ATOM 606 N N . PHE A 1 84 ? -18.703 -13.531 1.056 1 95.12 84 PHE A N 1
ATOM 607 C CA . PHE A 1 84 ? -19.562 -14.641 1.48 1 95.12 84 PHE A CA 1
ATOM 608 C C . PHE A 1 84 ? -20.797 -14.742 0.602 1 95.12 84 PHE A C 1
ATOM 610 O O . PHE A 1 84 ? -21.344 -15.836 0.415 1 95.12 84 PHE A O 1
ATOM 617 N N . LEU A 1 85 ? -21.141 -13.641 0.042 1 94.62 85 LEU A N 1
ATOM 618 C CA . LEU A 1 85 ? -22.391 -13.594 -0.689 1 94.62 85 LEU A CA 1
ATOM 619 C C . LEU A 1 85 ? -22.156 -13.617 -2.195 1 94.62 85 LEU A C 1
ATOM 621 O O . LEU A 1 85 ? -22.984 -14.109 -2.955 1 94.62 85 LEU A O 1
ATOM 625 N N . LEU A 1 86 ? -21.078 -12.992 -2.613 1 94.06 86 LEU A N 1
ATOM 626 C CA . LEU A 1 86 ? -20.812 -12.82 -4.039 1 94.06 86 LEU A CA 1
ATOM 627 C C . LEU A 1 86 ? -19.344 -13.086 -4.352 1 94.06 86 LEU A C 1
ATOM 629 O O . LEU A 1 86 ? -18.484 -12.883 -3.496 1 94.06 86 LEU A O 1
ATOM 633 N N . PRO A 1 87 ? -19.109 -13.562 -5.562 1 92.81 87 PRO A N 1
ATOM 634 C CA . PRO A 1 87 ? -17.719 -13.688 -5.973 1 92.81 87 PRO A CA 1
ATOM 635 C C . PRO A 1 87 ? -17.047 -12.336 -6.191 1 92.81 87 PRO A C 1
ATOM 637 O O . PRO A 1 87 ? -17.719 -11.305 -6.281 1 92.81 87 PRO A O 1
ATOM 640 N N . PHE A 1 88 ? -15.727 -12.383 -6.266 1 93 88 PHE A N 1
ATOM 641 C CA . PHE A 1 88 ? -14.984 -11.156 -6.543 1 93 88 PHE A CA 1
ATOM 642 C C . PHE A 1 88 ? -15.445 -10.523 -7.848 1 93 88 PHE A C 1
ATOM 644 O O . PHE A 1 88 ? -15.68 -11.219 -8.836 1 93 88 PHE A O 1
ATOM 651 N N . SER A 1 89 ? -15.602 -9.266 -7.855 1 93.94 89 SER A N 1
ATOM 652 C CA . SER A 1 89 ? -15.773 -8.406 -9.023 1 93.94 89 SER A CA 1
ATOM 653 C C . SER A 1 89 ? -15.188 -7.02 -8.781 1 93.94 89 SER A C 1
ATOM 655 O O . SER A 1 89 ? -15.148 -6.547 -7.645 1 93.94 89 SER A O 1
ATOM 657 N N . SER A 1 90 ? -14.633 -6.453 -9.875 1 94.25 90 SER A N 1
ATOM 658 C CA . SER A 1 90 ? -14.086 -5.105 -9.742 1 94.25 90 SER A CA 1
ATOM 659 C C . SER A 1 90 ? -15.133 -4.133 -9.227 1 94.25 90 SER A C 1
ATOM 661 O O . SER A 1 90 ? -14.828 -3.232 -8.445 1 94.25 90 SER A O 1
ATOM 663 N N . TRP A 1 91 ? -16.328 -4.309 -9.633 1 95.25 91 TRP A N 1
ATOM 664 C CA . TRP A 1 91 ? -17.422 -3.471 -9.156 1 95.25 91 TRP A CA 1
ATOM 665 C C . TRP A 1 91 ? -17.703 -3.717 -7.676 1 95.25 91 TRP A C 1
ATOM 667 O O . TRP A 1 91 ? -18.016 -2.785 -6.938 1 95.25 91 TRP A O 1
ATOM 677 N N . GLY A 1 92 ? -17.625 -4.945 -7.32 1 96.62 92 GLY A N 1
ATOM 678 C CA . GLY A 1 92 ? -17.766 -5.27 -5.906 1 96.62 92 GLY A CA 1
ATOM 679 C C . GLY A 1 92 ? -16.672 -4.641 -5.051 1 96.62 92 GLY A C 1
ATOM 680 O O . GLY A 1 92 ? -16.938 -4.188 -3.936 1 96.62 92 GLY A O 1
ATOM 681 N N . MET A 1 93 ? -15.5 -4.648 -5.609 1 96.5 93 MET A N 1
ATOM 682 C CA . MET A 1 93 ? -14.398 -4 -4.91 1 96.5 93 MET A CA 1
ATOM 683 C C . MET A 1 93 ? -14.688 -2.52 -4.688 1 96.5 93 MET A C 1
ATOM 685 O O . MET A 1 93 ? -14.492 -2.006 -3.582 1 96.5 93 MET A O 1
ATOM 689 N N . GLY A 1 94 ? -15.133 -1.847 -5.727 1 96.69 94 GLY A N 1
ATOM 690 C CA . GLY A 1 94 ? -15.492 -0.446 -5.594 1 96.69 94 GLY A CA 1
ATOM 691 C C . GLY A 1 94 ? -16.578 -0.209 -4.559 1 96.69 94 GLY A C 1
ATOM 692 O O . GLY A 1 94 ? -16.5 0.738 -3.773 1 96.69 94 GLY A O 1
ATOM 693 N N . LEU A 1 95 ? -17.547 -1.052 -4.59 1 97.31 95 LEU A N 1
ATOM 694 C CA . LEU A 1 95 ? -18.641 -0.951 -3.633 1 97.31 95 LEU A CA 1
ATOM 695 C C . LEU A 1 95 ? -18.141 -1.129 -2.207 1 97.31 95 LEU A C 1
ATOM 697 O O . LEU A 1 95 ? -18.547 -0.397 -1.302 1 97.31 95 LEU A O 1
ATOM 701 N N . CYS A 1 96 ? -17.297 -2.109 -1.975 1 97.56 96 CYS A N 1
ATOM 702 C CA . CYS A 1 96 ? -16.766 -2.367 -0.644 1 97.56 96 CYS A CA 1
ATOM 703 C C . CYS A 1 96 ? -15.922 -1.192 -0.158 1 97.56 96 CYS A C 1
ATOM 705 O O . CYS A 1 96 ? -15.953 -0.849 1.025 1 97.56 96 CYS A O 1
ATOM 707 N N . ILE A 1 97 ? -15.18 -0.604 -1.089 1 96.94 97 ILE A N 1
ATOM 708 C CA . ILE A 1 97 ? -14.398 0.572 -0.718 1 96.94 97 ILE A CA 1
ATOM 709 C C . ILE A 1 97 ? -15.336 1.707 -0.316 1 96.94 97 ILE A C 1
ATOM 711 O O . ILE A 1 97 ? -15.125 2.363 0.707 1 96.94 97 ILE A O 1
ATOM 715 N N . PHE A 1 98 ? -16.375 1.869 -1.067 1 96.06 98 PHE A N 1
ATOM 716 C CA . PHE A 1 98 ? -17.359 2.896 -0.771 1 96.06 98 PHE A CA 1
ATOM 717 C C . PHE A 1 98 ? -17.953 2.699 0.623 1 96.06 98 PHE A C 1
ATOM 719 O O . PHE A 1 98 ? -17.953 3.625 1.436 1 96.06 98 PHE A O 1
ATOM 726 N N . ILE A 1 99 ? -18.406 1.539 0.881 1 96.25 99 ILE A N 1
ATOM 727 C CA . ILE A 1 99 ? -19.031 1.222 2.156 1 96.25 99 ILE A CA 1
ATOM 728 C C . ILE A 1 99 ? -18.031 1.411 3.291 1 96.25 99 ILE A C 1
ATOM 730 O O . ILE A 1 99 ? -18.359 1.96 4.344 1 96.25 99 ILE A O 1
ATOM 734 N N . THR A 1 100 ? -16.844 0.947 3.104 1 94.81 100 THR A N 1
ATOM 735 C CA . THR A 1 100 ? -15.812 1.028 4.125 1 94.81 100 THR A CA 1
ATOM 736 C C . THR A 1 100 ? -15.5 2.482 4.469 1 94.81 100 THR A C 1
ATOM 738 O O . THR A 1 100 ? -15.359 2.834 5.641 1 94.81 100 THR A O 1
ATOM 741 N N . VAL A 1 101 ? -15.406 3.334 3.465 1 91.62 101 VAL A N 1
ATOM 742 C CA . VAL A 1 101 ? -15.117 4.746 3.695 1 91.62 101 VAL A CA 1
ATOM 743 C C . VAL A 1 101 ? -16.266 5.391 4.477 1 91.62 101 VAL A C 1
ATOM 745 O O . VAL A 1 101 ? -16.031 6.152 5.418 1 91.62 101 VAL A O 1
ATOM 748 N N . VAL A 1 102 ? -17.453 5.07 4.145 1 92 102 VAL A N 1
ATOM 749 C CA . VAL A 1 102 ? -18.609 5.617 4.836 1 92 102 VAL A CA 1
ATOM 750 C C . VAL A 1 102 ? -18.609 5.16 6.293 1 92 102 VAL A C 1
ATOM 752 O O . VAL A 1 102 ? -18.828 5.965 7.199 1 92 102 VAL A O 1
ATOM 755 N N . LEU A 1 103 ? -18.344 3.912 6.473 1 91.5 103 LEU A N 1
ATOM 756 C CA . LEU A 1 103 ? -18.328 3.367 7.828 1 91.5 103 LEU A CA 1
ATOM 757 C C . LEU A 1 103 ? -17.234 4 8.664 1 91.5 103 LEU A C 1
ATOM 759 O O . LEU A 1 103 ? -17.422 4.289 9.844 1 91.5 103 LEU A O 1
ATOM 763 N N . CYS A 1 104 ? -16.094 4.152 8.07 1 88.38 104 CYS A N 1
ATOM 764 C CA . CYS A 1 104 ? -14.984 4.793 8.781 1 88.38 104 CYS A CA 1
ATOM 765 C C . CYS A 1 104 ? -15.359 6.207 9.211 1 88.38 104 CYS A C 1
ATOM 767 O O . CYS A 1 104 ? -14.992 6.652 10.297 1 88.38 104 CYS A O 1
ATOM 769 N N . HIS A 1 105 ? -16.062 6.902 8.367 1 83.31 105 HIS A N 1
ATOM 770 C CA . HIS A 1 105 ? -16.5 8.25 8.695 1 83.31 105 HIS A CA 1
ATOM 771 C C . HIS A 1 105 ? -17.516 8.234 9.836 1 83.31 105 HIS A C 1
ATOM 773 O O . HIS A 1 105 ? -17.5 9.117 10.703 1 83.31 105 HIS A O 1
ATOM 779 N N . LEU A 1 106 ? -18.359 7.301 9.789 1 83.81 106 LEU A N 1
ATOM 780 C CA . LEU A 1 106 ? -19.406 7.199 10.797 1 83.81 106 LEU A CA 1
ATOM 781 C C . LEU A 1 106 ? -18.812 6.938 12.172 1 83.81 106 LEU A C 1
ATOM 783 O O . LEU A 1 106 ? -19.359 7.391 13.188 1 83.81 106 LEU A O 1
ATOM 787 N N . VAL A 1 107 ? -17.719 6.23 12.227 1 81.12 107 VAL A N 1
ATOM 788 C CA . VAL A 1 107 ? -17.109 5.91 13.516 1 81.12 107 VAL A CA 1
ATOM 789 C C . VAL A 1 107 ? -16.047 6.945 13.859 1 81.12 107 VAL A C 1
ATOM 791 O O . VAL A 1 107 ? -15.266 6.758 14.797 1 81.12 107 VAL A O 1
ATOM 794 N N . GLN A 1 108 ? -15.984 8.078 13.07 1 74.5 108 GLN A N 1
ATOM 795 C CA . GLN A 1 108 ? -15.164 9.258 13.312 1 74.5 108 GLN A CA 1
ATOM 796 C C . GLN A 1 108 ? -13.68 8.93 13.188 1 74.5 108 GLN A C 1
ATOM 798 O O . GLN A 1 108 ? -12.867 9.367 14.008 1 74.5 108 GLN A O 1
ATOM 803 N N . ILE A 1 109 ? -13.414 8.109 12.344 1 65.25 109 ILE A N 1
ATOM 804 C CA . ILE A 1 109 ? -12.031 7.836 11.961 1 65.25 109 ILE A CA 1
ATOM 805 C C . ILE A 1 109 ? -11.797 8.289 10.523 1 65.25 109 ILE A C 1
ATOM 807 O O . ILE A 1 109 ? -11.414 7.488 9.672 1 65.25 109 ILE A O 1
ATOM 811 N N . PRO A 1 110 ? -12.18 9.57 10.242 1 53.97 110 PRO A N 1
ATOM 812 C CA . PRO A 1 110 ? -12.281 9.969 8.836 1 53.97 110 PRO A CA 1
ATOM 813 C C . PRO A 1 110 ? -10.93 9.945 8.117 1 53.97 110 PRO A C 1
ATOM 815 O O . PRO A 1 110 ? -10.867 9.586 6.938 1 53.97 110 PRO A O 1
ATOM 818 N N . ASP A 1 111 ? -9.812 10.57 8.82 1 55.94 111 ASP A N 1
ATOM 819 C CA . ASP A 1 111 ? -8.555 10.719 8.086 1 55.94 111 ASP A CA 1
ATOM 820 C C . ASP A 1 111 ? -8.086 9.383 7.52 1 55.94 111 ASP A C 1
ATOM 822 O O . ASP A 1 111 ? -7.219 9.344 6.648 1 55.94 111 ASP A O 1
ATOM 826 N N . HIS A 1 112 ? -8.906 8.32 7.852 1 60.94 112 HIS A N 1
ATOM 827 C CA . HIS A 1 112 ? -8.125 7.105 7.668 1 60.94 112 HIS A CA 1
ATOM 828 C C . HIS A 1 112 ? -8.867 6.098 6.797 1 60.94 112 HIS A C 1
ATOM 830 O O . HIS A 1 112 ? -8.664 4.891 6.93 1 60.94 112 HIS A O 1
ATOM 836 N N . ALA A 1 113 ? -9.688 6.734 5.879 1 76.75 113 ALA A N 1
ATOM 837 C CA . ALA A 1 113 ? -10.414 5.914 4.91 1 76.75 113 ALA A CA 1
ATOM 838 C C . ALA A 1 113 ? -9.469 5.371 3.838 1 76.75 113 ALA A C 1
ATOM 840 O O . ALA A 1 113 ? -9.75 4.34 3.225 1 76.75 113 ALA A O 1
ATOM 841 N N . ARG A 1 114 ? -8.312 5.938 3.854 1 82.69 114 ARG A N 1
ATOM 842 C CA . ARG A 1 114 ? -7.363 5.543 2.818 1 82.69 114 ARG A CA 1
ATOM 843 C C . ARG A 1 114 ? -6.75 4.18 3.129 1 82.69 114 ARG A C 1
ATOM 845 O O . ARG A 1 114 ? -6.734 3.291 2.275 1 82.69 114 ARG A O 1
ATOM 852 N N . LEU A 1 115 ? -6.387 4.012 4.359 1 81.94 115 LEU A N 1
ATOM 853 C CA . LEU A 1 115 ? -5.746 2.76 4.75 1 81.94 115 LEU A CA 1
ATOM 854 C C . LEU A 1 115 ? -6.75 1.612 4.75 1 81.94 115 LEU A C 1
ATOM 856 O O . LEU A 1 115 ? -6.41 0.485 4.383 1 81.94 115 LEU A O 1
ATOM 860 N N . ALA A 1 116 ? -7.926 1.979 5.156 1 89.69 116 ALA A N 1
ATOM 861 C CA . ALA A 1 116 ? -8.984 0.969 5.113 1 89.69 116 ALA A CA 1
ATOM 862 C C . ALA A 1 116 ? -9.258 0.528 3.68 1 89.69 116 ALA A C 1
ATOM 864 O O . ALA A 1 116 ? -9.469 -0.658 3.418 1 89.69 116 ALA A O 1
ATOM 865 N N . SER A 1 117 ? -9.273 1.454 2.836 1 93.44 117 SER A N 1
ATOM 866 C CA . SER A 1 117 ? -9.531 1.173 1.428 1 93.44 117 SER A CA 1
ATOM 867 C C . SER A 1 117 ? -8.445 0.272 0.839 1 93.44 117 SER A C 1
ATOM 869 O O . SER A 1 117 ? -8.734 -0.568 -0.018 1 93.44 117 SER A O 1
ATOM 871 N N . LEU A 1 118 ? -7.254 0.468 1.284 1 92.06 118 LEU A N 1
ATOM 872 C CA . LEU A 1 118 ? -6.152 -0.392 0.859 1 92.06 118 LEU A CA 1
ATOM 873 C C . LEU A 1 118 ? -6.43 -1.848 1.22 1 92.06 118 LEU A C 1
ATOM 875 O O . LEU A 1 118 ? -6.211 -2.746 0.404 1 92.06 118 LEU A O 1
ATOM 879 N N . THR A 1 119 ? -6.887 -2.021 2.404 1 92.94 119 THR A N 1
ATOM 880 C CA . THR A 1 119 ? -7.176 -3.373 2.873 1 92.94 119 THR A CA 1
ATOM 881 C C . THR A 1 119 ? -8.297 -4.008 2.051 1 92.94 119 THR A C 1
ATOM 883 O O . THR A 1 119 ? -8.211 -5.176 1.674 1 92.94 119 THR A O 1
ATOM 886 N N . VAL A 1 120 ? -9.266 -3.244 1.77 1 95.5 120 VAL A N 1
ATOM 887 C CA . VAL A 1 120 ? -10.375 -3.748 0.961 1 95.5 120 VAL A CA 1
ATOM 888 C C . VAL A 1 120 ? -9.852 -4.195 -0.403 1 95.5 120 VAL A C 1
ATOM 890 O O . VAL A 1 120 ? -10.18 -5.289 -0.87 1 95.5 120 VAL A O 1
ATOM 893 N N . ALA A 1 121 ? -9.086 -3.348 -1.011 1 94.56 121 ALA A N 1
ATOM 894 C CA . ALA A 1 121 ? -8.562 -3.67 -2.334 1 94.56 121 ALA A CA 1
ATOM 895 C C . ALA A 1 121 ? -7.758 -4.969 -2.303 1 94.56 121 ALA A C 1
ATOM 897 O O . ALA A 1 121 ? -7.906 -5.816 -3.184 1 94.56 121 ALA A O 1
ATOM 898 N N . ILE A 1 122 ? -6.98 -5.145 -1.326 1 91.44 122 ILE A N 1
ATOM 899 C CA . ILE A 1 122 ? -6.113 -6.312 -1.214 1 91.44 122 ILE A CA 1
ATOM 900 C C . ILE A 1 122 ? -6.957 -7.559 -0.965 1 91.44 122 ILE A C 1
ATOM 902 O O . ILE A 1 122 ? -6.805 -8.57 -1.655 1 91.44 122 ILE A O 1
ATOM 906 N N . VAL A 1 123 ? -7.879 -7.512 -0.024 1 91.62 123 VAL A N 1
ATOM 907 C CA . VAL A 1 123 ? -8.711 -8.664 0.317 1 91.62 123 VAL A CA 1
ATOM 908 C C . VAL A 1 123 ? -9.523 -9.094 -0.905 1 91.62 123 VAL A C 1
ATOM 910 O O . VAL A 1 123 ? -9.594 -10.281 -1.217 1 91.62 123 VAL A O 1
ATOM 913 N N . MET A 1 124 ? -10.07 -8.156 -1.557 1 93.38 124 MET A N 1
ATOM 914 C CA . MET A 1 124 ? -10.938 -8.438 -2.693 1 93.38 124 MET A CA 1
ATOM 915 C C . MET A 1 124 ? -10.148 -9.039 -3.852 1 93.38 124 MET A C 1
ATOM 917 O O . MET A 1 124 ? -10.547 -10.055 -4.422 1 93.38 124 MET A O 1
ATOM 921 N N . VAL A 1 125 ? -9.055 -8.484 -4.223 1 89.19 125 VAL A N 1
ATOM 922 C CA . VAL A 1 125 ? -8.289 -8.938 -5.375 1 89.19 125 VAL A CA 1
ATOM 923 C C . VAL A 1 125 ? -7.66 -10.297 -5.074 1 89.19 125 VAL A C 1
ATOM 925 O O . VAL A 1 125 ? -7.617 -11.172 -5.945 1 89.19 125 VAL A O 1
ATOM 928 N N . VAL A 1 126 ? -7.199 -10.523 -3.885 1 84.19 126 VAL A N 1
ATOM 929 C CA . VAL A 1 126 ? -6.621 -11.805 -3.504 1 84.19 126 VAL A CA 1
ATOM 930 C C . VAL A 1 126 ? -7.688 -12.898 -3.576 1 84.19 126 VAL A C 1
ATOM 932 O O . VAL A 1 126 ? -7.398 -14.031 -3.961 1 84.19 126 VAL A O 1
ATOM 935 N N . ALA A 1 127 ? -8.914 -12.539 -3.186 1 86.62 127 ALA A N 1
ATOM 936 C CA . ALA A 1 127 ? -10.008 -13.508 -3.285 1 86.62 127 ALA A CA 1
ATOM 937 C C . ALA A 1 127 ? -10.203 -13.961 -4.727 1 86.62 127 ALA A C 1
ATOM 939 O O . ALA A 1 127 ? -10.531 -15.125 -4.98 1 86.62 127 ALA A O 1
ATOM 940 N N . GLY A 1 128 ? -10.023 -13.078 -5.629 1 85.38 128 GLY A N 1
ATOM 941 C CA . GLY A 1 128 ? -10.141 -13.422 -7.035 1 85.38 128 GLY A CA 1
ATOM 942 C C . GLY A 1 128 ? -9.039 -14.352 -7.512 1 85.38 128 GLY A C 1
ATOM 943 O O . GLY A 1 128 ? -9.25 -15.148 -8.43 1 85.38 128 GLY A O 1
ATOM 944 N N . ASN A 1 129 ? -7.875 -14.242 -6.945 1 81.56 129 ASN A N 1
ATOM 945 C CA . ASN A 1 129 ? -6.719 -15.023 -7.367 1 81.56 129 ASN A CA 1
ATOM 946 C C . ASN A 1 129 ? -6.598 -16.328 -6.57 1 81.56 129 ASN A C 1
ATOM 948 O O . ASN A 1 129 ? -5.824 -17.203 -6.938 1 81.56 129 ASN A O 1
ATOM 952 N N . SER A 1 130 ? -7.246 -16.391 -5.473 1 79.88 130 SER A N 1
ATOM 953 C CA . SER A 1 130 ? -7.227 -17.562 -4.617 1 79.88 130 SER A CA 1
ATOM 954 C C . SER A 1 130 ? -8.641 -18 -4.246 1 79.88 130 SER A C 1
ATOM 956 O O . SER A 1 130 ? -9 -18.016 -3.066 1 79.88 130 SER A O 1
ATOM 958 N N . PRO A 1 131 ? -9.32 -18.547 -5.211 1 77.69 131 PRO A N 1
ATOM 959 C CA . PRO A 1 131 ? -10.727 -18.891 -4.973 1 77.69 131 PRO A CA 1
ATOM 960 C C . PRO A 1 131 ? -10.898 -20.031 -3.963 1 77.69 131 PRO A C 1
ATOM 962 O O . PRO A 1 131 ? -11.984 -20.203 -3.412 1 77.69 131 PRO A O 1
ATOM 965 N N . HIS A 1 132 ? -9.844 -20.641 -3.703 1 81.12 132 HIS A N 1
ATOM 966 C CA . HIS A 1 132 ? -9.938 -21.781 -2.787 1 81.12 132 HIS A CA 1
ATOM 967 C C . HIS A 1 132 ? -9.93 -21.312 -1.334 1 81.12 132 HIS A C 1
ATOM 969 O O . HIS A 1 132 ? -10.312 -22.062 -0.435 1 81.12 132 HIS A O 1
ATOM 975 N N . LEU A 1 133 ? -9.531 -20.125 -1.106 1 81.88 133 LEU A N 1
ATOM 976 C CA . LEU A 1 133 ? -9.484 -19.594 0.249 1 81.88 133 LEU A CA 1
ATOM 977 C C . LEU A 1 133 ? -10.852 -19.078 0.675 1 81.88 133 LEU A C 1
ATOM 979 O O . LEU A 1 133 ? -11.484 -18.297 -0.046 1 81.88 133 LEU A O 1
ATOM 983 N N . SER A 1 134 ? -11.266 -19.562 1.805 1 90.25 134 SER A N 1
ATOM 984 C CA . SER A 1 134 ? -12.523 -19.031 2.312 1 90.25 134 SER A CA 1
ATOM 985 C C . SER A 1 134 ? -12.438 -17.531 2.553 1 90.25 134 SER A C 1
ATOM 987 O O . SER A 1 134 ? -11.359 -17.016 2.875 1 90.25 134 SER A O 1
ATOM 989 N N . PRO A 1 135 ? -13.562 -16.844 2.365 1 91.44 135 PRO A N 1
ATOM 990 C CA . PRO A 1 135 ? -13.555 -15.391 2.576 1 91.44 135 PRO A CA 1
ATOM 991 C C . PRO A 1 135 ? -13.086 -15 3.975 1 91.44 135 PRO A C 1
ATOM 993 O O . PRO A 1 135 ? -12.336 -14.023 4.125 1 91.44 135 PRO A O 1
ATOM 996 N N . ALA A 1 136 ? -13.461 -15.773 4.965 1 91.75 136 ALA A N 1
ATOM 997 C CA . ALA A 1 136 ? -13.078 -15.477 6.34 1 91.75 136 ALA A CA 1
ATOM 998 C C . ALA A 1 136 ? -11.578 -15.641 6.543 1 91.75 136 ALA A C 1
ATOM 1000 O O . ALA A 1 136 ? -10.938 -14.836 7.223 1 91.75 136 ALA A O 1
ATOM 1001 N N . VAL A 1 137 ? -11.047 -16.672 6 1 89.5 137 VAL A N 1
ATOM 1002 C CA . VAL A 1 137 ? -9.617 -16.938 6.137 1 89.5 137 VAL A CA 1
ATOM 1003 C C . VAL A 1 137 ? -8.828 -15.867 5.383 1 89.5 137 VAL A C 1
ATOM 1005 O O . VAL A 1 137 ? -7.832 -15.352 5.895 1 89.5 137 VAL A O 1
ATOM 1008 N N . ASN A 1 138 ? -9.289 -15.562 4.207 1 90 138 ASN A N 1
ATOM 1009 C CA . ASN A 1 138 ? -8.648 -14.523 3.414 1 90 138 ASN A CA 1
ATOM 1010 C C . ASN A 1 138 ? -8.633 -13.188 4.152 1 90 138 ASN A C 1
ATOM 1012 O O . ASN A 1 138 ? -7.574 -12.578 4.328 1 90 138 ASN A O 1
ATOM 1016 N N . ALA A 1 139 ? -9.75 -12.758 4.602 1 92.44 139 ALA A N 1
ATOM 1017 C CA . ALA A 1 139 ? -9.875 -11.484 5.309 1 92.44 139 ALA A CA 1
ATOM 1018 C C . ALA A 1 139 ? -9.07 -11.5 6.609 1 92.44 139 ALA A C 1
ATOM 1020 O O . ALA A 1 139 ? -8.438 -10.508 6.961 1 92.44 139 ALA A O 1
ATOM 1021 N N . GLY A 1 140 ? -9.125 -12.586 7.285 1 91.88 140 GLY A N 1
ATOM 1022 C CA . GLY A 1 140 ? -8.391 -12.711 8.539 1 91.88 140 GLY A CA 1
ATOM 1023 C C . GLY A 1 140 ? -6.887 -12.633 8.352 1 91.88 140 GLY A C 1
ATOM 1024 O O . GLY A 1 140 ? -6.188 -12.016 9.164 1 91.88 140 GLY A O 1
ATOM 1025 N N . LEU A 1 141 ? -6.41 -13.289 7.387 1 89.38 141 LEU A N 1
ATOM 1026 C CA . LEU A 1 141 ? -4.98 -13.266 7.098 1 89.38 141 LEU A CA 1
ATOM 1027 C C . LEU A 1 141 ? -4.523 -11.852 6.738 1 89.38 141 LEU A C 1
ATOM 1029 O O . LEU A 1 141 ? -3.48 -11.391 7.207 1 89.38 141 LEU A O 1
ATOM 1033 N N . ARG A 1 142 ? -5.277 -11.156 5.984 1 88.62 142 ARG A N 1
ATOM 1034 C CA . ARG A 1 142 ? -4.93 -9.797 5.586 1 88.62 142 ARG A CA 1
ATOM 1035 C C . ARG A 1 142 ? -4.922 -8.859 6.789 1 88.62 142 ARG A C 1
ATOM 1037 O O . ARG A 1 142 ? -4.051 -7.996 6.902 1 88.62 142 ARG A O 1
ATOM 1044 N N . PHE A 1 143 ? -5.914 -9.078 7.578 1 93.62 143 PHE A N 1
ATOM 1045 C CA . PHE A 1 143 ? -5.938 -8.273 8.797 1 93.62 143 PHE A CA 1
ATOM 1046 C C . PHE A 1 143 ? -4.723 -8.57 9.664 1 93.62 143 PHE A C 1
ATOM 1048 O O . PHE A 1 143 ? -4.098 -7.652 10.203 1 93.62 143 PHE A O 1
ATOM 1055 N N . ALA A 1 144 ? -4.438 -9.82 9.852 1 94.19 144 ALA A N 1
ATOM 1056 C CA . ALA A 1 144 ? -3.287 -10.227 10.664 1 94.19 144 ALA A CA 1
ATOM 1057 C C . ALA A 1 144 ? -1.995 -9.641 10.094 1 94.19 144 ALA A C 1
ATOM 1059 O O . ALA A 1 144 ? -1.13 -9.188 10.852 1 94.19 144 ALA A O 1
ATOM 1060 N N . GLU A 1 145 ? -1.875 -9.734 8.812 1 93.88 145 GLU A N 1
ATOM 1061 C CA . GLU A 1 145 ? -0.685 -9.188 8.164 1 93.88 145 GLU A CA 1
ATOM 1062 C C . GLU A 1 145 ? -0.574 -7.684 8.383 1 93.88 145 GLU A C 1
ATOM 1064 O O . GLU A 1 145 ? 0.518 -7.168 8.633 1 93.88 145 GLU A O 1
ATOM 1069 N N . SER A 1 146 ? -1.694 -6.988 8.25 1 94.62 146 SER A N 1
ATOM 1070 C CA . SER A 1 146 ? -1.716 -5.559 8.555 1 94.62 146 SER A CA 1
ATOM 1071 C C . SER A 1 146 ? -1.302 -5.297 10 1 94.62 146 SER A C 1
ATOM 1073 O O . SER A 1 146 ? -0.561 -4.352 10.273 1 94.62 146 SER A O 1
ATOM 1075 N N . ALA A 1 147 ? -1.771 -6.102 10.906 1 96.44 147 ALA A N 1
ATOM 1076 C CA . ALA A 1 147 ? -1.447 -5.965 12.32 1 96.44 147 ALA A CA 1
ATOM 1077 C C . ALA A 1 147 ? 0.035 -6.227 12.578 1 96.44 147 ALA A C 1
ATOM 1079 O O . ALA A 1 147 ? 0.661 -5.547 13.391 1 96.44 147 ALA A O 1
ATOM 1080 N N . ILE A 1 148 ? 0.536 -7.176 11.914 1 96.62 148 ILE A N 1
ATOM 1081 C CA . ILE A 1 148 ? 1.95 -7.512 12.039 1 96.62 148 ILE A CA 1
ATOM 1082 C C . ILE A 1 148 ? 2.801 -6.32 11.602 1 96.62 148 ILE A C 1
ATOM 1084 O O . ILE A 1 148 ? 3.725 -5.914 12.312 1 96.62 148 ILE A O 1
ATOM 1088 N N . GLY A 1 149 ? 2.521 -5.793 10.43 1 97.5 149 GLY A N 1
ATOM 1089 C CA . GLY A 1 149 ? 3.242 -4.613 9.969 1 97.5 149 GLY A CA 1
ATOM 1090 C C . GLY A 1 149 ? 3.129 -3.438 10.922 1 97.5 149 GLY A C 1
ATOM 1091 O O . GLY A 1 149 ? 4.121 -2.768 11.211 1 97.5 149 GLY A O 1
ATOM 1092 N N . THR A 1 150 ? 1.962 -3.273 11.391 1 96.69 150 THR A N 1
ATOM 1093 C CA . THR A 1 150 ? 1.69 -2.176 12.312 1 96.69 150 THR A CA 1
ATOM 1094 C C . THR A 1 150 ? 2.469 -2.359 13.617 1 96.69 150 THR A C 1
ATOM 1096 O O . THR A 1 150 ? 3.084 -1.413 14.117 1 96.69 150 THR A O 1
ATOM 1099 N N . ALA A 1 151 ? 2.416 -3.518 14.125 1 97.69 151 ALA A N 1
ATOM 1100 C CA . ALA A 1 151 ? 3.152 -3.812 15.352 1 97.69 151 ALA A CA 1
ATOM 1101 C C . ALA A 1 151 ? 4.652 -3.604 15.156 1 97.69 151 ALA A C 1
ATOM 1103 O O . ALA A 1 151 ? 5.332 -3.084 16.047 1 97.69 151 ALA A O 1
ATOM 1104 N N . THR A 1 152 ? 5.148 -4.027 14.078 1 97.5 152 THR A N 1
ATOM 1105 C CA . THR A 1 152 ? 6.57 -3.869 13.781 1 97.5 152 THR A CA 1
ATOM 1106 C C . THR A 1 152 ? 6.945 -2.393 13.711 1 97.5 152 THR A C 1
ATOM 1108 O O . THR A 1 152 ? 8 -1.99 14.203 1 97.5 152 THR A O 1
ATOM 1111 N N . ALA A 1 153 ? 6.086 -1.616 13.047 1 96.12 153 ALA A N 1
ATOM 1112 C CA . ALA A 1 153 ? 6.328 -0.179 12.969 1 96.12 153 ALA A CA 1
ATOM 1113 C C . ALA A 1 153 ? 6.332 0.457 14.352 1 96.12 153 ALA A C 1
ATOM 1115 O O . ALA A 1 153 ? 7.168 1.311 14.656 1 96.12 153 ALA A O 1
ATOM 1116 N N . MET A 1 154 ? 5.383 0.034 15.148 1 95.81 154 MET A N 1
ATOM 1117 C CA . MET A 1 154 ? 5.293 0.558 16.5 1 95.81 154 MET A CA 1
ATOM 1118 C C . MET A 1 154 ? 6.539 0.2 17.312 1 95.81 154 MET A C 1
ATOM 1120 O O . MET A 1 154 ? 7.078 1.04 18.031 1 95.81 154 MET A O 1
ATOM 1124 N N . PHE A 1 155 ? 6.934 -0.981 17.172 1 95.69 155 PHE A N 1
ATOM 1125 C CA . PHE A 1 155 ? 8.141 -1.413 17.859 1 95.69 155 PHE A CA 1
ATOM 1126 C C . PHE A 1 155 ? 9.359 -0.643 17.375 1 95.69 155 PHE A C 1
ATOM 1128 O O . PHE A 1 155 ? 10.211 -0.239 18.156 1 95.69 155 PHE A O 1
ATOM 1135 N N . ALA A 1 156 ? 9.469 -0.464 16.109 1 93.88 156 ALA A N 1
ATOM 1136 C CA . ALA A 1 156 ? 10.602 0.235 15.508 1 93.88 156 ALA A CA 1
ATOM 1137 C C . ALA A 1 156 ? 10.672 1.678 15.992 1 93.88 156 ALA A C 1
ATOM 1139 O O . ALA A 1 156 ? 11.758 2.174 16.312 1 93.88 156 ALA A O 1
ATOM 1140 N N . ILE A 1 157 ? 9.508 2.301 16.031 1 91.69 157 ILE A N 1
ATOM 1141 C CA . ILE A 1 157 ? 9.508 3.711 16.406 1 91.69 157 ILE A CA 1
ATOM 1142 C C . ILE A 1 157 ? 9.82 3.852 17.891 1 91.69 157 ILE A C 1
ATOM 1144 O O . ILE A 1 157 ? 10.414 4.848 18.328 1 91.69 157 ILE A O 1
ATOM 1148 N N . LEU A 1 158 ? 9.438 2.951 18.656 1 90.88 158 LEU A N 1
ATOM 1149 C CA . LEU A 1 158 ? 9.68 2.99 20.094 1 90.88 158 LEU A CA 1
ATOM 1150 C C . LEU A 1 158 ? 11.164 2.799 20.391 1 90.88 158 LEU A C 1
ATOM 1152 O O . LEU A 1 158 ? 11.688 3.393 21.344 1 90.88 158 LEU A O 1
ATOM 1156 N N . ILE A 1 159 ? 11.766 2.037 19.516 1 87.44 159 ILE A N 1
ATOM 1157 C CA . ILE A 1 159 ? 13.18 1.762 19.75 1 87.44 159 ILE A CA 1
ATOM 1158 C C . ILE A 1 159 ? 14.031 2.871 19.125 1 87.44 159 ILE A C 1
ATOM 1160 O O . ILE A 1 159 ? 15.141 3.143 19.594 1 87.44 159 ILE A O 1
ATOM 1164 N N . TRP A 1 160 ? 13.484 3.375 17.969 1 77.06 160 TRP A N 1
ATOM 1165 C CA . TRP A 1 160 ? 14.25 4.355 17.203 1 77.06 160 TRP A CA 1
ATOM 1166 C C . TRP A 1 160 ? 14.109 5.746 17.812 1 77.06 160 TRP A C 1
ATOM 1168 O O . TRP A 1 160 ? 14.969 6.609 17.609 1 77.06 160 TRP A O 1
ATOM 1178 N N . GLU A 1 161 ? 13.07 6.094 18.438 1 58.44 161 GLU A N 1
ATOM 1179 C CA . GLU A 1 161 ? 12.781 7.426 18.953 1 58.44 161 GLU A CA 1
ATOM 1180 C C . GLU A 1 161 ? 14.055 8.258 19.094 1 58.44 161 GLU A C 1
ATOM 1182 O O . GLU A 1 161 ? 15.031 7.809 19.688 1 58.44 161 GLU A O 1
ATOM 1187 N N . LYS A 1 162 ? 14.227 9.086 18.047 1 51.31 162 LYS A N 1
ATOM 1188 C CA . LYS A 1 162 ? 15.133 10.227 18 1 51.31 162 LYS A CA 1
ATOM 1189 C C . LYS A 1 162 ? 15.203 10.93 19.359 1 51.31 162 LYS A C 1
ATOM 1191 O O . LYS A 1 162 ? 14.188 11.07 20.047 1 51.31 162 LYS A O 1
ATOM 1196 N N . GLY A 1 163 ? 16.266 10.992 19.953 1 41.78 163 GLY A N 1
ATOM 1197 C CA . GLY A 1 163 ? 16.828 12.117 20.672 1 41.78 163 GLY A CA 1
ATOM 1198 C C . GLY A 1 163 ? 16.5 13.461 20.031 1 41.78 163 GLY A C 1
ATOM 1199 O O . GLY A 1 163 ? 17.031 14.492 20.453 1 41.78 163 GLY A O 1
ATOM 1200 N N . ALA A 1 164 ? 15.969 13.594 18.859 1 42.22 164 ALA A N 1
ATOM 1201 C CA . ALA A 1 164 ? 16.047 14.938 18.297 1 42.22 164 ALA A CA 1
ATOM 1202 C C . ALA A 1 164 ? 15.039 15.867 18.953 1 42.22 164 ALA A C 1
ATOM 1204 O O . ALA A 1 164 ? 13.93 16.047 18.453 1 42.22 164 ALA A O 1
ATOM 1205 N N . GLU A 1 165 ? 14.391 15.688 20.078 1 40.03 165 GLU A N 1
ATOM 1206 C CA . GLU A 1 165 ? 13.805 16.906 20.641 1 40.03 165 GLU A CA 1
ATOM 1207 C C . GLU A 1 165 ? 14.703 18.109 20.391 1 40.03 165 GLU A C 1
ATOM 1209 O O . GLU A 1 165 ? 15.914 18.047 20.609 1 40.03 165 GLU A O 1
ATOM 1214 N N . PRO A 1 166 ? 14.312 19.031 19.5 1 38.69 166 PRO A N 1
ATOM 1215 C CA . PRO A 1 166 ? 15.023 20.312 19.562 1 38.69 166 PRO A CA 1
ATOM 1216 C C . PRO A 1 166 ? 15.281 20.781 20.984 1 38.69 166 PRO A C 1
ATOM 1218 O O . PRO A 1 166 ? 14.406 20.656 21.859 1 38.69 166 PRO A O 1
ATOM 1221 N N . ARG A 1 167 ? 16.453 20.609 21.562 1 37.81 167 ARG A N 1
ATOM 1222 C CA . ARG A 1 167 ? 16.922 21.359 22.719 1 37.81 167 ARG A CA 1
ATOM 1223 C C . ARG A 1 167 ? 16.578 22.844 22.578 1 37.81 167 ARG A C 1
ATOM 1225 O O . ARG A 1 167 ? 17.281 23.578 21.875 1 37.81 167 ARG A O 1
ATOM 1232 N N . ASP A 1 168 ? 15.367 23.297 22.047 1 36 168 ASP A N 1
ATOM 1233 C CA . ASP A 1 168 ? 15.305 24.734 22.328 1 36 168 ASP A CA 1
ATOM 1234 C C . ASP A 1 168 ? 15.367 25 23.828 1 36 168 ASP A C 1
ATOM 1236 O O . ASP A 1 168 ? 14.383 24.797 24.547 1 36 168 ASP A O 1
ATOM 1240 N N . LYS A 1 169 ? 16.219 24.438 24.641 1 33.34 169 LYS A N 1
ATOM 1241 C CA . LYS A 1 169 ? 16.406 25.016 25.984 1 33.34 169 LYS A CA 1
ATOM 1242 C C . LYS A 1 169 ? 16.516 26.531 25.922 1 33.34 169 LYS A C 1
ATOM 1244 O O . LYS A 1 169 ? 16.562 27.203 26.953 1 33.34 169 LYS A O 1
ATOM 1249 N N . SER A 1 170 ? 17.297 27.078 24.875 1 33.91 170 SER A N 1
ATOM 1250 C CA . SER A 1 170 ? 17.906 28.328 25.344 1 33.91 170 SER A CA 1
ATOM 1251 C C . SER A 1 170 ? 16.859 29.422 25.531 1 33.91 170 SER A C 1
ATOM 1253 O O . SER A 1 170 ? 16.891 30.438 24.828 1 33.91 170 SER A O 1
ATOM 1255 N N . GLY A 1 171 ? 15.602 29.203 26.188 1 25.28 171 GLY A N 1
ATOM 1256 C CA . GLY A 1 171 ? 15.531 30.281 27.156 1 25.28 171 GLY A CA 1
ATOM 1257 C C . GLY A 1 171 ? 16.516 30.125 28.297 1 25.28 171 GLY A C 1
ATOM 1258 O O . GLY A 1 171 ? 17.016 29.016 28.547 1 25.28 171 GLY A O 1
ATOM 1259 N N . MET B 1 1 ? -23.094 9.766 19.234 1 40.53 1 MET B N 1
ATOM 1260 C CA . MET B 1 1 ? -22.297 9.562 18.031 1 40.53 1 MET B CA 1
ATOM 1261 C C . MET B 1 1 ? -23.062 9.969 16.781 1 40.53 1 MET B C 1
ATOM 1263 O O . MET B 1 1 ? -24.141 9.43 16.516 1 40.53 1 MET B O 1
ATOM 1267 N N . ASN B 1 2 ? -23.188 11.211 16.531 1 46.06 2 ASN B N 1
ATOM 1268 C CA . ASN B 1 2 ? -24.031 11.719 15.461 1 46.06 2 ASN B CA 1
ATOM 1269 C C . ASN B 1 2 ? -23.734 11.039 14.133 1 46.06 2 ASN B C 1
ATOM 1271 O O . ASN B 1 2 ? -22.672 11.25 13.547 1 46.06 2 ASN B O 1
ATOM 1275 N N . PHE B 1 3 ? -24.266 9.797 13.969 1 60.69 3 PHE B N 1
ATOM 1276 C CA . PHE B 1 3 ? -24.234 8.883 12.828 1 60.69 3 PHE B CA 1
ATOM 1277 C C . PHE B 1 3 ? -24.766 9.562 11.578 1 60.69 3 PHE B C 1
ATOM 1279 O O . PHE B 1 3 ? -25.359 8.906 10.711 1 60.69 3 PHE B O 1
ATOM 1286 N N . SER B 1 4 ? -24.641 10.875 11.5 1 66.62 4 SER B N 1
ATOM 1287 C CA . SER B 1 4 ? -25.203 11.523 10.32 1 66.62 4 SER B CA 1
ATOM 1288 C C . SER B 1 4 ? -24.25 11.453 9.141 1 66.62 4 SER B C 1
ATOM 1290 O O . SER B 1 4 ? -23.109 11.898 9.234 1 66.62 4 SER B O 1
ATOM 1292 N N . ILE B 1 5 ? -24.672 10.617 8.25 1 74.06 5 ILE B N 1
ATOM 1293 C CA . ILE B 1 5 ? -23.953 10.562 6.977 1 74.06 5 ILE B CA 1
ATOM 1294 C C . ILE B 1 5 ? -24.188 11.859 6.203 1 74.06 5 ILE B C 1
ATOM 1296 O O . ILE B 1 5 ? -25.312 12.156 5.801 1 74.06 5 ILE B O 1
ATOM 1300 N N . HIS B 1 6 ? -23.125 12.672 6.238 1 78.81 6 HIS B N 1
ATOM 1301 C CA . HIS B 1 6 ? -23.203 13.93 5.504 1 78.81 6 HIS B CA 1
ATOM 1302 C C . HIS B 1 6 ? -22.875 13.727 4.027 1 78.81 6 HIS B C 1
ATOM 1304 O O . HIS B 1 6 ? -22.188 12.758 3.668 1 78.81 6 HIS B O 1
ATOM 1310 N N . ARG B 1 7 ? -23.484 14.523 3.227 1 80.69 7 ARG B N 1
ATOM 1311 C CA . ARG B 1 7 ? -23.25 14.508 1.785 1 80.69 7 ARG B CA 1
ATOM 1312 C C . ARG B 1 7 ? -21.766 14.523 1.463 1 80.69 7 ARG B C 1
ATOM 1314 O O . ARG B 1 7 ? -21.312 13.844 0.541 1 80.69 7 ARG B O 1
ATOM 1321 N N . SER B 1 8 ? -21.078 15.227 2.252 1 82 8 SER B N 1
ATOM 1322 C CA . SER B 1 8 ? -19.641 15.344 2.031 1 82 8 SER B CA 1
ATOM 1323 C C . SER B 1 8 ? -18.938 14 2.195 1 82 8 SER B C 1
ATOM 1325 O O . SER B 1 8 ? -18 13.688 1.46 1 82 8 SER B O 1
ATOM 1327 N N . THR B 1 9 ? -19.469 13.211 3.111 1 83.19 9 THR B N 1
ATOM 1328 C CA . THR B 1 9 ? -18.875 11.898 3.357 1 83.19 9 THR B CA 1
ATOM 1329 C C . THR B 1 9 ? -19.156 10.953 2.186 1 83.19 9 THR B C 1
ATOM 1331 O O . THR B 1 9 ? -18.266 10.211 1.761 1 83.19 9 THR B O 1
ATOM 1334 N N . VAL B 1 10 ? -20.312 11.039 1.702 1 87.44 10 VAL B N 1
ATOM 1335 C CA . VAL B 1 10 ? -20.719 10.18 0.59 1 87.44 10 VAL B CA 1
ATOM 1336 C C . VAL B 1 10 ? -19.906 10.539 -0.654 1 87.44 10 VAL B C 1
ATOM 1338 O O . VAL B 1 10 ? -19.484 9.656 -1.4 1 87.44 10 VAL B O 1
ATOM 1341 N N . LEU B 1 11 ? -19.656 11.766 -0.838 1 87.5 11 LEU B N 1
ATOM 1342 C CA . LEU B 1 11 ? -18.922 12.211 -2.018 1 87.5 11 LEU B CA 1
ATOM 1343 C C . LEU B 1 11 ? -17.453 11.789 -1.936 1 87.5 11 LEU B C 1
ATOM 1345 O O . LEU B 1 11 ? -16.859 11.391 -2.941 1 87.5 11 LEU B O 1
ATOM 1349 N N . VAL B 1 12 ? -16.969 11.906 -0.792 1 86.38 12 VAL B N 1
ATOM 1350 C CA . VAL B 1 12 ? -15.594 11.477 -0.605 1 86.38 12 VAL B CA 1
ATOM 1351 C C . VAL B 1 12 ? -15.484 9.969 -0.811 1 86.38 12 VAL B C 1
ATOM 1353 O O . VAL B 1 12 ? -14.555 9.492 -1.469 1 86.38 12 VAL B O 1
ATOM 1356 N N . ALA B 1 13 ? -16.422 9.266 -0.239 1 91.25 13 ALA B N 1
ATOM 1357 C CA . ALA B 1 13 ? -16.438 7.816 -0.39 1 91.25 13 ALA B CA 1
ATOM 1358 C C . ALA B 1 13 ? -16.547 7.418 -1.859 1 91.25 13 ALA B C 1
ATOM 1360 O O . ALA B 1 13 ? -15.867 6.484 -2.307 1 91.25 13 ALA B O 1
ATOM 1361 N N . LEU B 1 14 ? -17.359 8.086 -2.561 1 93 14 LEU B N 1
ATOM 1362 C CA . LEU B 1 14 ? -17.516 7.828 -3.986 1 93 14 LEU B CA 1
ATOM 1363 C C . LEU B 1 14 ? -16.234 8.133 -4.75 1 93 14 LEU B C 1
ATOM 1365 O O . LEU B 1 14 ? -15.867 7.395 -5.668 1 93 14 LEU B O 1
ATOM 1369 N N . GLN B 1 15 ? -15.609 9.188 -4.363 1 92.5 15 GLN B N 1
ATOM 1370 C CA . GLN B 1 15 ? -14.375 9.586 -5.031 1 92.5 15 GLN B CA 1
ATOM 1371 C C . GLN B 1 15 ? -13.281 8.539 -4.844 1 92.5 15 GLN B C 1
ATOM 1373 O O . GLN B 1 15 ? -12.602 8.164 -5.801 1 92.5 15 GLN B O 1
ATOM 1378 N N . VAL B 1 16 ? -13.156 8.094 -3.691 1 92.75 16 VAL B N 1
ATOM 1379 C CA . VAL B 1 16 ? -12.125 7.109 -3.387 1 92.75 16 VAL B CA 1
ATOM 1380 C C . VAL B 1 16 ? -12.445 5.797 -4.094 1 92.75 16 VAL B C 1
ATOM 1382 O O . VAL B 1 16 ? -11.562 5.184 -4.707 1 92.75 16 VAL B O 1
ATOM 1385 N N . ALA B 1 17 ? -13.68 5.406 -4.031 1 96.06 17 ALA B N 1
ATOM 1386 C CA . ALA B 1 17 ? -14.102 4.152 -4.648 1 96.06 17 ALA B CA 1
ATOM 1387 C C . ALA B 1 17 ? -13.914 4.191 -6.164 1 96.06 17 ALA B C 1
ATOM 1389 O O . ALA B 1 17 ? -13.398 3.238 -6.754 1 96.06 17 ALA B O 1
ATOM 1390 N N . LEU B 1 18 ? -14.289 5.262 -6.738 1 96.12 18 LEU B N 1
ATOM 1391 C CA . LEU B 1 18 ? -14.172 5.395 -8.188 1 96.12 18 LEU B CA 1
ATOM 1392 C C . LEU B 1 18 ? -12.711 5.469 -8.609 1 96.12 18 LEU B C 1
ATOM 1394 O O . LEU B 1 18 ? -12.328 4.918 -9.641 1 96.12 18 LEU B O 1
ATOM 1398 N N . THR B 1 19 ? -11.938 6.238 -7.848 1 96.19 19 THR B N 1
ATOM 1399 C CA . THR B 1 19 ? -10.508 6.324 -8.148 1 96.19 19 THR B CA 1
ATOM 1400 C C . THR B 1 19 ? -9.867 4.941 -8.117 1 96.19 19 THR B C 1
ATOM 1402 O O . THR B 1 19 ? -9.148 4.566 -9.047 1 96.19 19 THR B O 1
ATOM 1405 N N . ALA B 1 20 ? -10.164 4.176 -7.109 1 96.69 20 ALA B N 1
ATOM 1406 C CA . ALA B 1 20 ? -9.609 2.832 -6.973 1 96.69 20 ALA B CA 1
ATOM 1407 C C . ALA B 1 20 ? -10.094 1.921 -8.094 1 96.69 20 ALA B C 1
ATOM 1409 O O . ALA B 1 20 ? -9.32 1.148 -8.656 1 96.69 20 ALA B O 1
ATOM 1410 N N . LEU B 1 21 ? -11.391 2.014 -8.406 1 96.94 21 LEU B N 1
ATOM 1411 C CA . LEU B 1 21 ? -12 1.167 -9.422 1 96.94 21 LEU B CA 1
ATOM 1412 C C . LEU B 1 21 ? -11.398 1.458 -10.797 1 96.94 21 LEU B C 1
ATOM 1414 O O . LEU B 1 21 ? -11.016 0.536 -11.516 1 96.94 21 LEU B O 1
ATOM 1418 N N . VAL B 1 22 ? -11.344 2.693 -11.125 1 97.31 22 VAL B N 1
ATOM 1419 C CA . VAL B 1 22 ? -10.82 3.084 -12.43 1 97.31 22 VAL B CA 1
ATOM 1420 C C . VAL B 1 22 ? -9.344 2.711 -12.523 1 97.31 22 VAL B C 1
ATOM 1422 O O . VAL B 1 22 ? -8.891 2.17 -13.539 1 97.31 22 VAL B O 1
ATOM 1425 N N . ALA B 1 23 ? -8.594 3.029 -11.477 1 97.38 23 ALA B N 1
ATOM 1426 C CA . ALA B 1 23 ? -7.176 2.674 -11.469 1 97.38 23 ALA B CA 1
ATOM 1427 C C . ALA B 1 23 ? -6.988 1.17 -11.633 1 97.38 23 ALA B C 1
ATOM 1429 O O . ALA B 1 23 ? -6.125 0.729 -12.398 1 97.38 23 ALA B O 1
ATOM 1430 N N . TYR B 1 24 ? -7.773 0.388 -10.938 1 96.38 24 TYR B N 1
ATOM 1431 C CA . TYR B 1 24 ? -7.691 -1.064 -11.039 1 96.38 24 TYR B CA 1
ATOM 1432 C C . TYR B 1 24 ? -7.961 -1.528 -12.461 1 96.38 24 TYR B C 1
ATOM 1434 O O . TYR B 1 24 ? -7.211 -2.338 -13.016 1 96.38 24 TYR B O 1
ATOM 1442 N N . LEU B 1 25 ? -9.055 -1.029 -13.023 1 95.44 25 LEU B N 1
ATOM 1443 C CA . LEU B 1 25 ? -9.469 -1.469 -14.352 1 95.44 25 LEU B CA 1
ATOM 1444 C C . LEU B 1 25 ? -8.438 -1.072 -15.406 1 95.44 25 LEU B C 1
ATOM 1446 O O . LEU B 1 25 ? -8.109 -1.868 -16.281 1 95.44 25 LEU B O 1
ATOM 1450 N N . VAL B 1 26 ? -7.938 0.122 -15.32 1 94.56 26 VAL B N 1
ATOM 1451 C CA . VAL B 1 26 ? -6.934 0.564 -16.281 1 94.56 26 VAL B CA 1
ATOM 1452 C C . VAL B 1 26 ? -5.656 -0.252 -16.109 1 94.56 26 VAL B C 1
ATOM 1454 O O . VAL B 1 26 ? -5.059 -0.697 -17.094 1 94.56 26 VAL B O 1
ATOM 1457 N N . GLY B 1 27 ? -5.207 -0.444 -14.867 1 92.5 27 GLY B N 1
ATOM 1458 C CA . GLY B 1 27 ? -4.039 -1.271 -14.617 1 92.5 27 GLY B CA 1
ATOM 1459 C C . GLY B 1 27 ? -4.215 -2.707 -15.078 1 92.5 27 GLY B C 1
ATOM 1460 O O . GLY B 1 27 ? -3.311 -3.287 -15.68 1 92.5 27 GLY B O 1
ATOM 1461 N N . PHE B 1 28 ? -5.383 -3.219 -14.82 1 90.31 28 PHE B N 1
ATOM 1462 C CA . PHE B 1 28 ? -5.703 -4.598 -15.172 1 90.31 28 PHE B CA 1
ATOM 1463 C C . PHE B 1 28 ? -5.633 -4.797 -16.688 1 90.31 28 PHE B C 1
ATOM 1465 O O . PHE B 1 28 ? -5.082 -5.793 -17.156 1 90.31 28 PHE B O 1
ATOM 1472 N N . TYR B 1 29 ? -6.133 -3.902 -17.391 1 89.94 29 TYR B N 1
ATOM 1473 C CA . TYR B 1 29 ? -6.27 -4.105 -18.828 1 89.94 29 TYR B CA 1
ATOM 1474 C C . TYR B 1 29 ? -5.031 -3.607 -19.562 1 89.94 29 TYR B C 1
ATOM 1476 O O . TYR B 1 29 ? -4.797 -3.977 -20.719 1 89.94 29 TYR B O 1
ATOM 1484 N N . THR B 1 30 ? -4.184 -2.809 -18.984 1 86.62 30 THR B N 1
ATOM 1485 C CA . THR B 1 30 ? -3.061 -2.227 -19.703 1 86.62 30 THR B CA 1
ATOM 1486 C C . THR B 1 30 ? -1.75 -2.896 -19.297 1 86.62 30 THR B C 1
ATOM 1488 O O . THR B 1 30 ? -0.799 -2.934 -20.078 1 86.62 30 THR B O 1
ATOM 1491 N N . THR B 1 31 ? -1.6 -3.252 -18.109 1 76.06 31 THR B N 1
ATOM 1492 C CA . THR B 1 31 ? -0.329 -3.805 -17.641 1 76.06 31 THR B CA 1
ATOM 1493 C C . THR B 1 31 ? -0.422 -5.32 -17.5 1 76.06 31 THR B C 1
ATOM 1495 O O . THR B 1 31 ? 0.377 -5.926 -16.781 1 76.06 31 THR B O 1
ATOM 1498 N N . SER B 1 32 ? -1.235 -5.906 -18.219 1 64.25 32 SER B N 1
ATOM 1499 C CA . SER B 1 32 ? -1.486 -7.34 -18.141 1 64.25 32 SER B CA 1
ATOM 1500 C C . SER B 1 32 ? -0.375 -8.133 -18.828 1 64.25 32 SER B C 1
ATOM 1502 O O . SER B 1 32 ? 0.153 -7.719 -19.859 1 64.25 32 SER B O 1
ATOM 1504 N N . THR B 1 33 ? 0.278 -8.852 -17.953 1 61.59 33 THR B N 1
ATOM 1505 C CA . THR B 1 33 ? 1.092 -9.891 -18.562 1 61.59 33 THR B CA 1
ATOM 1506 C C . THR B 1 33 ? 0.248 -11.133 -18.859 1 61.59 33 THR B C 1
ATOM 1508 O O . THR B 1 33 ? -0.881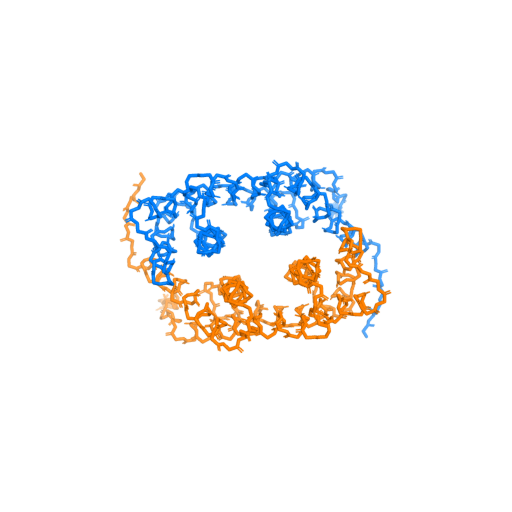 -11.25 -18.391 1 61.59 33 THR B O 1
ATOM 1511 N N . PRO B 1 34 ? 0.629 -11.945 -19.828 1 55.59 34 PRO B N 1
ATOM 1512 C CA . PRO B 1 34 ? -0.159 -13.117 -20.219 1 55.59 34 PRO B CA 1
ATOM 1513 C C . PRO B 1 34 ? -0.681 -13.914 -19.031 1 55.59 34 PRO B C 1
ATOM 1515 O O . PRO B 1 34 ? -1.681 -14.625 -19.141 1 55.59 34 PRO B O 1
ATOM 1518 N N . ASP B 1 35 ? -0.081 -13.734 -17.953 1 60.09 35 ASP B N 1
ATOM 1519 C CA . ASP B 1 35 ? -0.58 -14.484 -16.812 1 60.09 35 ASP B CA 1
ATOM 1520 C C . ASP B 1 35 ? -1.615 -13.672 -16.031 1 60.09 35 ASP B C 1
ATOM 1522 O O . ASP B 1 35 ? -1.345 -12.539 -15.625 1 60.09 35 ASP B O 1
ATOM 1526 N N . ALA B 1 36 ? -2.873 -14.109 -16.094 1 59.38 36 ALA B N 1
ATOM 1527 C CA . ALA B 1 36 ? -4.039 -13.484 -15.484 1 59.38 36 ALA B CA 1
ATOM 1528 C C . ALA B 1 36 ? -3.727 -13.023 -14.062 1 59.38 36 ALA B C 1
ATOM 1530 O O . ALA B 1 36 ? -4.129 -11.938 -13.648 1 59.38 36 ALA B O 1
ATOM 1531 N N . ALA B 1 37 ? -3.068 -13.852 -13.344 1 63.84 37 ALA B N 1
ATOM 1532 C CA . ALA B 1 37 ? -2.73 -13.523 -11.961 1 63.84 37 ALA B CA 1
ATOM 1533 C C . ALA B 1 37 ? -1.888 -12.25 -11.891 1 63.84 37 ALA B C 1
ATOM 1535 O O . ALA B 1 37 ? -2.098 -11.414 -11.016 1 63.84 37 ALA B O 1
ATOM 1536 N N . ASN B 1 38 ? -1.2 -12.078 -12.844 1 67.62 38 ASN B N 1
ATOM 1537 C CA . ASN B 1 38 ? -0.345 -10.898 -12.914 1 67.62 38 ASN B CA 1
ATOM 1538 C C . ASN B 1 38 ? -1.144 -9.641 -13.258 1 67.62 38 ASN B C 1
ATOM 1540 O O . ASN B 1 38 ? -0.849 -8.555 -12.758 1 67.62 38 ASN B O 1
ATOM 1544 N N . ALA B 1 39 ? -2.207 -9.945 -14.023 1 75.75 39 ALA B N 1
ATOM 1545 C CA . ALA B 1 39 ? -3.047 -8.812 -14.398 1 75.75 39 ALA B CA 1
ATOM 1546 C C . ALA B 1 39 ? -3.793 -8.25 -13.188 1 75.75 39 ALA B C 1
ATOM 1548 O O . ALA B 1 39 ? -3.863 -7.035 -13 1 75.75 39 ALA B O 1
ATOM 1549 N N . SER B 1 40 ? -4.32 -9.156 -12.438 1 83.88 40 SER B N 1
ATOM 1550 C CA . SER B 1 40 ? -5.062 -8.742 -11.258 1 83.88 40 SER B CA 1
ATOM 1551 C C . SER B 1 40 ? -4.152 -8.055 -10.242 1 83.88 40 SER B C 1
ATOM 1553 O O . SER B 1 40 ? -4.547 -7.078 -9.602 1 83.88 40 SER B O 1
ATOM 1555 N N . ILE B 1 41 ? -2.973 -8.477 -10.18 1 80.31 41 ILE B N 1
ATOM 1556 C CA . ILE B 1 41 ? -2.008 -7.902 -9.25 1 80.31 41 ILE B CA 1
ATOM 1557 C C . ILE B 1 41 ? -1.569 -6.523 -9.742 1 80.31 41 ILE B C 1
ATOM 1559 O O . ILE B 1 41 ? -1.4 -5.598 -8.953 1 80.31 41 ILE B O 1
ATOM 1563 N N . GLY B 1 42 ? -1.412 -6.488 -11.047 1 85.75 42 GLY B N 1
ATOM 1564 C CA . GLY B 1 42 ? -1.125 -5.184 -11.617 1 85.75 42 GLY B CA 1
ATOM 1565 C C . GLY B 1 42 ? -2.213 -4.16 -11.352 1 85.75 42 GLY B C 1
ATOM 1566 O O . GLY B 1 42 ? -1.922 -3.016 -11 1 85.75 42 GLY B O 1
ATOM 1567 N N . GLY B 1 43 ? -3.422 -4.594 -11.555 1 91.56 43 GLY B N 1
ATOM 1568 C CA . GLY B 1 43 ? -4.543 -3.729 -11.227 1 91.56 43 GLY B CA 1
ATOM 1569 C C . GLY B 1 43 ? -4.559 -3.301 -9.773 1 91.56 43 GLY B C 1
ATOM 1570 O O . GLY B 1 43 ? -4.855 -2.145 -9.461 1 91.56 43 GLY B O 1
ATOM 1571 N N . LEU B 1 44 ? -4.277 -4.207 -8.93 1 91.5 44 LEU B N 1
ATOM 1572 C CA . LEU B 1 44 ? -4.246 -3.922 -7.496 1 91.5 44 LEU B CA 1
ATOM 1573 C C . LEU B 1 44 ? -3.205 -2.854 -7.176 1 91.5 44 LEU B C 1
ATOM 1575 O O . LEU B 1 44 ? -3.463 -1.945 -6.383 1 91.5 44 LEU B O 1
ATOM 1579 N N . TRP B 1 45 ? -2.094 -2.922 -7.781 1 91.75 45 TRP B N 1
ATOM 1580 C CA . TRP B 1 45 ? -1.03 -1.952 -7.535 1 91.75 45 TRP B CA 1
ATOM 1581 C C . TRP B 1 45 ? -1.43 -0.567 -8.031 1 91.75 45 TRP B C 1
ATOM 1583 O O . TRP B 1 45 ? -1.11 0.442 -7.402 1 91.75 45 TRP B O 1
ATOM 1593 N N . ALA B 1 46 ? -2.053 -0.579 -9.125 1 95 46 ALA B N 1
ATOM 1594 C CA . ALA B 1 46 ? -2.566 0.694 -9.625 1 95 46 ALA B CA 1
ATOM 1595 C C . ALA B 1 46 ? -3.596 1.283 -8.664 1 95 46 ALA B C 1
ATOM 1597 O O . ALA B 1 46 ? -3.576 2.482 -8.383 1 95 46 ALA B O 1
ATOM 1598 N N . ALA B 1 47 ? -4.445 0.441 -8.203 1 95.5 47 ALA B N 1
ATOM 1599 C CA . ALA B 1 47 ? -5.477 0.892 -7.27 1 95.5 47 ALA B CA 1
ATOM 1600 C C . ALA B 1 47 ? -4.852 1.447 -5.992 1 95.5 47 ALA B C 1
ATOM 1602 O O . ALA B 1 47 ? -5.285 2.482 -5.48 1 95.5 47 ALA B O 1
ATOM 1603 N N . ILE B 1 48 ? -3.869 0.79 -5.504 1 92.62 48 ILE B N 1
ATOM 1604 C CA . ILE B 1 48 ? -3.178 1.216 -4.293 1 92.62 48 ILE B CA 1
ATOM 1605 C C . ILE B 1 48 ? -2.566 2.598 -4.508 1 92.62 48 ILE B C 1
ATOM 1607 O O . ILE B 1 48 ? -2.709 3.484 -3.66 1 92.62 48 ILE B O 1
ATOM 1611 N N . SER B 1 49 ? -1.909 2.717 -5.602 1 94.56 49 SER B N 1
ATOM 1612 C CA . SER B 1 49 ? -1.295 4.008 -5.898 1 94.56 49 SER B CA 1
ATOM 1613 C C . SER B 1 49 ? -2.342 5.117 -5.957 1 94.56 49 SER B C 1
ATOM 1615 O O . SER B 1 49 ? -2.127 6.207 -5.43 1 94.56 49 SER B O 1
ATOM 1617 N N . GLY B 1 50 ? -3.459 4.832 -6.617 1 95.88 50 GLY B N 1
ATOM 1618 C CA . GLY B 1 50 ? -4.527 5.82 -6.668 1 95.88 50 GLY B CA 1
ATOM 1619 C C . GLY B 1 50 ? -5.043 6.211 -5.297 1 95.88 50 GLY B C 1
ATOM 1620 O O . GLY B 1 50 ? -5.262 7.395 -5.023 1 95.88 50 GLY B O 1
ATOM 1621 N N . ILE B 1 51 ? -5.199 5.234 -4.465 1 93.12 51 ILE B N 1
ATOM 1622 C CA . ILE B 1 51 ? -5.738 5.457 -3.125 1 93.12 51 ILE B CA 1
ATOM 1623 C C . ILE B 1 51 ? -4.746 6.273 -2.301 1 93.12 51 ILE B C 1
ATOM 1625 O O . ILE B 1 51 ? -5.133 7.223 -1.614 1 93.12 51 ILE B O 1
ATOM 1629 N N . VAL B 1 52 ? -3.506 5.988 -2.387 1 88.88 52 VAL B N 1
ATOM 1630 C CA . VAL B 1 52 ? -2.482 6.621 -1.559 1 88.88 52 VAL B CA 1
ATOM 1631 C C . VAL B 1 52 ? -2.252 8.055 -2.029 1 88.88 52 VAL B C 1
ATOM 1633 O O . VAL B 1 52 ? -1.99 8.945 -1.22 1 88.88 52 VAL B O 1
ATOM 1636 N N . VAL B 1 53 ? -2.367 8.266 -3.248 1 91.69 53 VAL B N 1
ATOM 1637 C CA . VAL B 1 53 ? -2.049 9.57 -3.83 1 91.69 53 VAL B CA 1
ATOM 1638 C C . VAL B 1 53 ? -3.227 10.523 -3.643 1 91.69 53 VAL B C 1
ATOM 1640 O O . VAL B 1 53 ? -3.033 11.727 -3.434 1 91.69 53 VAL B O 1
ATOM 1643 N N . LEU B 1 54 ? -4.434 10 -3.74 1 92.06 54 LEU B N 1
ATOM 1644 C CA . LEU B 1 54 ? -5.621 10.844 -3.619 1 92.06 54 LEU B CA 1
ATOM 1645 C C . LEU B 1 54 ? -5.742 11.406 -2.209 1 92.06 54 LEU B C 1
ATOM 1647 O O . LEU B 1 54 ? -5.75 10.656 -1.23 1 92.06 54 LEU B O 1
ATOM 1651 N N . GLN B 1 55 ? -5.746 12.711 -2.115 1 87.62 55 GLN B N 1
ATOM 1652 C CA . GLN B 1 55 ? -5.887 13.414 -0.844 1 87.62 55 GLN B CA 1
ATOM 1653 C C . GLN B 1 55 ? -7.129 14.297 -0.84 1 87.62 55 GLN B C 1
ATOM 1655 O O . GLN B 1 55 ? -7.918 14.281 -1.788 1 87.62 55 GLN B O 1
ATOM 1660 N N . ALA B 1 56 ? -7.27 15.016 0.258 1 83.69 56 ALA B N 1
ATOM 1661 C CA . ALA B 1 56 ? -8.477 15.82 0.422 1 83.69 56 ALA B CA 1
ATOM 1662 C C . ALA B 1 56 ? -8.43 17.062 -0.467 1 83.69 56 ALA B C 1
ATOM 1664 O O . ALA B 1 56 ? -9.469 17.562 -0.904 1 83.69 56 ALA B O 1
ATOM 1665 N N . SER B 1 57 ? -7.199 17.578 -0.755 1 87.38 57 SER B N 1
ATOM 1666 C CA . SER B 1 57 ? -7.07 18.797 -1.552 1 87.38 57 SER B CA 1
ATOM 1667 C C . SER B 1 57 ? -6.227 18.547 -2.799 1 87.38 57 SER B C 1
ATOM 1669 O O . SER B 1 57 ? -5.445 17.594 -2.852 1 87.38 57 SER B O 1
ATOM 1671 N N . ARG B 1 58 ? -6.43 19.453 -3.744 1 91.06 58 ARG B N 1
ATOM 1672 C CA . ARG B 1 58 ? -5.664 19.375 -4.984 1 91.06 58 ARG B CA 1
ATOM 1673 C C . ARG B 1 58 ? -4.168 19.516 -4.711 1 91.06 58 ARG B C 1
ATOM 1675 O O . ARG B 1 58 ? -3.361 18.781 -5.277 1 91.06 58 ARG B O 1
ATOM 1682 N N . ARG B 1 59 ? -3.898 20.469 -3.855 1 90.06 59 ARG B N 1
ATOM 1683 C CA . ARG B 1 59 ? -2.496 20.734 -3.547 1 90.06 59 ARG B CA 1
ATOM 1684 C C . ARG B 1 59 ? -1.84 19.5 -2.922 1 90.06 59 ARG B C 1
ATOM 1686 O O . ARG B 1 59 ? -0.736 19.109 -3.312 1 90.06 59 ARG B O 1
ATOM 1693 N N . GLU B 1 60 ? -2.543 18.906 -2.051 1 88.5 60 GLU B N 1
ATOM 1694 C CA . GLU B 1 60 ? -1.997 17.734 -1.371 1 88.5 60 GLU B CA 1
ATOM 1695 C C . GLU B 1 60 ? -1.906 16.547 -2.314 1 88.5 60 GLU B C 1
ATOM 1697 O O . GLU B 1 60 ? -0.949 15.766 -2.254 1 88.5 60 GLU B O 1
ATOM 1702 N N . THR B 1 61 ? -2.887 16.391 -3.156 1 91.31 61 THR B N 1
ATOM 1703 C CA . THR B 1 61 ? -2.873 15.281 -4.109 1 91.31 61 THR B CA 1
ATOM 1704 C C . THR B 1 61 ? -1.719 15.438 -5.098 1 91.31 61 THR B C 1
ATOM 1706 O O . THR B 1 61 ? -1.025 14.461 -5.406 1 91.31 61 THR B O 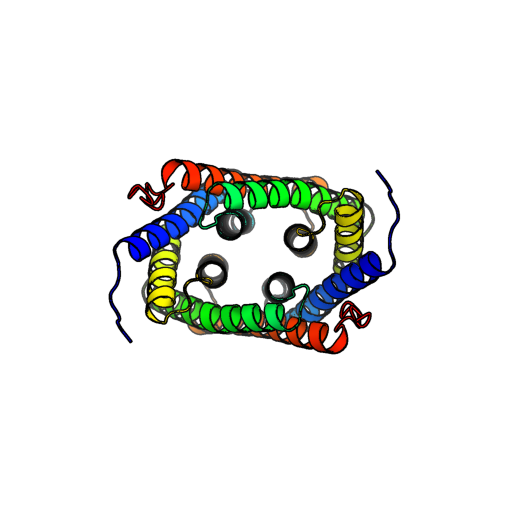1
ATOM 1709 N N . PHE B 1 62 ? -1.475 16.672 -5.52 1 92.56 62 PHE B N 1
ATOM 1710 C CA . PHE B 1 62 ? -0.375 16.922 -6.441 1 92.56 62 PHE B CA 1
ATOM 1711 C C . PHE B 1 62 ? 0.967 16.656 -5.773 1 92.56 62 PHE B C 1
ATOM 1713 O O . PHE B 1 62 ? 1.887 16.125 -6.406 1 92.56 62 PHE B O 1
ATOM 1720 N N . ALA B 1 63 ? 1.059 17.047 -4.555 1 88.88 63 ALA B N 1
ATOM 1721 C CA . ALA B 1 63 ? 2.289 16.781 -3.812 1 88.88 63 ALA B CA 1
ATOM 1722 C C . ALA B 1 63 ? 2.559 15.281 -3.703 1 88.88 63 ALA B C 1
ATOM 1724 O O . ALA B 1 63 ? 3.682 14.828 -3.934 1 88.88 63 ALA B O 1
ATOM 1725 N N . MET B 1 64 ? 1.509 14.578 -3.436 1 89.44 64 MET B N 1
ATOM 1726 C CA . MET B 1 64 ? 1.665 13.133 -3.309 1 89.44 64 MET B CA 1
ATOM 1727 C C . MET B 1 64 ? 1.944 12.492 -4.664 1 89.44 64 MET B C 1
ATOM 1729 O O . MET B 1 64 ? 2.676 11.508 -4.754 1 89.44 64 MET B O 1
ATOM 1733 N N . ALA B 1 65 ? 1.341 13.031 -5.629 1 93.38 65 ALA B N 1
ATOM 1734 C CA . ALA B 1 65 ? 1.554 12.523 -6.98 1 93.38 65 ALA B CA 1
ATOM 1735 C C . ALA B 1 65 ? 3.018 12.648 -7.391 1 93.38 65 ALA B C 1
ATOM 1737 O O . ALA B 1 65 ? 3.592 11.711 -7.957 1 93.38 65 ALA B O 1
ATOM 1738 N N . THR B 1 66 ? 3.553 13.758 -7.125 1 90.69 66 THR B N 1
ATOM 1739 C CA . THR B 1 66 ? 4.953 14 -7.461 1 90.69 66 THR B CA 1
ATOM 1740 C C . THR B 1 66 ? 5.863 13.047 -6.691 1 90.69 66 THR B C 1
ATOM 1742 O O . THR B 1 66 ? 6.789 12.469 -7.258 1 90.69 66 THR B O 1
ATOM 1745 N N . LEU B 1 67 ? 5.512 12.852 -5.52 1 87.19 67 LEU B N 1
ATOM 1746 C CA . LEU B 1 67 ? 6.297 11.953 -4.684 1 87.19 67 LEU B CA 1
ATOM 1747 C C . LEU B 1 67 ? 6.168 10.516 -5.16 1 87.19 67 LEU B C 1
ATOM 1749 O O . LEU B 1 67 ? 7.152 9.773 -5.184 1 87.19 67 LEU B O 1
ATOM 1753 N N . ARG B 1 68 ? 4.984 10.188 -5.469 1 88.69 68 ARG B N 1
ATOM 1754 C CA . ARG B 1 68 ? 4.719 8.828 -5.938 1 88.69 68 ARG B CA 1
ATOM 1755 C C . ARG B 1 68 ? 5.484 8.539 -7.223 1 88.69 68 ARG B C 1
ATOM 1757 O O . ARG B 1 68 ? 6.121 7.484 -7.344 1 88.69 68 ARG B O 1
ATOM 1764 N N . ILE B 1 69 ? 5.461 9.453 -8.125 1 93.25 69 ILE B N 1
ATOM 1765 C CA . ILE B 1 69 ? 6.098 9.242 -9.422 1 93.25 69 ILE B CA 1
ATOM 1766 C C . ILE B 1 69 ? 7.613 9.211 -9.25 1 93.25 69 ILE B C 1
ATOM 1768 O O . ILE B 1 69 ? 8.281 8.289 -9.734 1 93.25 69 ILE B O 1
ATOM 1772 N N . LEU B 1 70 ? 8.18 10.141 -8.602 1 91.31 70 LEU B N 1
ATOM 1773 C CA . LEU B 1 70 ? 9.625 10.195 -8.414 1 91.31 70 LEU B CA 1
ATOM 1774 C C . LEU B 1 70 ? 10.109 9.039 -7.547 1 91.31 70 LEU B C 1
ATOM 1776 O O . LEU B 1 70 ? 11.109 8.398 -7.859 1 91.31 70 LEU B O 1
ATOM 1780 N N . GLY B 1 71 ? 9.391 8.844 -6.52 1 91 71 GLY B N 1
ATOM 1781 C CA . GLY B 1 71 ? 9.758 7.742 -5.648 1 91 71 GLY B CA 1
ATOM 1782 C C . GLY B 1 71 ? 9.695 6.391 -6.336 1 91 71 GLY B C 1
ATOM 1783 O O . GLY B 1 71 ? 10.586 5.559 -6.164 1 91 71 GLY B O 1
ATOM 1784 N N . SER B 1 72 ? 8.602 6.211 -7.047 1 93.75 72 SER B N 1
ATOM 1785 C CA . SER B 1 72 ? 8.445 4.949 -7.762 1 93.75 72 SER B CA 1
ATOM 1786 C C . SER B 1 72 ? 9.523 4.773 -8.828 1 93.75 72 SER B C 1
ATOM 1788 O O . SER B 1 72 ? 9.969 3.656 -9.086 1 93.75 72 SER B O 1
ATOM 1790 N N . ALA B 1 73 ? 9.906 5.863 -9.469 1 94.31 73 ALA B N 1
ATOM 1791 C CA . ALA B 1 73 ? 10.984 5.785 -10.453 1 94.31 73 ALA B CA 1
ATOM 1792 C C . ALA B 1 73 ? 12.289 5.344 -9.797 1 94.31 73 ALA B C 1
ATOM 1794 O O . ALA B 1 73 ? 12.953 4.43 -10.281 1 94.31 73 ALA B O 1
ATOM 1795 N N . ILE B 1 74 ? 12.641 5.953 -8.727 1 93.75 74 ILE B N 1
ATOM 1796 C CA . ILE B 1 74 ? 13.875 5.625 -8.016 1 93.75 74 ILE B CA 1
ATOM 1797 C C . ILE B 1 74 ? 13.797 4.195 -7.48 1 93.75 74 ILE B C 1
ATOM 1799 O O . ILE B 1 74 ? 14.742 3.414 -7.648 1 93.75 74 ILE B O 1
ATOM 1803 N N . GLY B 1 75 ? 12.711 3.875 -6.82 1 95.19 75 GLY B N 1
ATOM 1804 C CA . GLY B 1 75 ? 12.539 2.537 -6.277 1 95.19 75 GLY B CA 1
ATOM 1805 C C . GLY B 1 75 ? 12.609 1.449 -7.332 1 95.19 75 GLY B C 1
ATOM 1806 O O . GLY B 1 75 ? 13.25 0.418 -7.121 1 95.19 75 GLY B O 1
ATOM 1807 N N . SER B 1 76 ? 11.914 1.689 -8.43 1 95.62 76 SER B N 1
ATOM 1808 C CA . SER B 1 76 ? 11.914 0.71 -9.508 1 95.62 76 SER B CA 1
ATOM 1809 C C . SER B 1 76 ? 13.312 0.538 -10.094 1 95.62 76 SER B C 1
ATOM 1811 O O . SER B 1 76 ? 13.734 -0.583 -10.383 1 95.62 76 SER B O 1
ATOM 1813 N N . LEU B 1 77 ? 14.008 1.594 -10.266 1 96 77 LEU B N 1
ATOM 1814 C CA . LEU B 1 77 ? 15.352 1.532 -10.836 1 96 77 LEU B CA 1
ATOM 1815 C C . LEU B 1 77 ? 16.312 0.808 -9.898 1 96 77 LEU B C 1
ATOM 1817 O O . LEU B 1 77 ? 17.109 -0.015 -10.344 1 96 77 LEU B O 1
ATOM 1821 N N . VAL B 1 78 ? 16.25 1.121 -8.672 1 96.88 78 VAL B N 1
ATOM 1822 C CA . VAL B 1 78 ? 17.109 0.482 -7.684 1 96.88 78 VAL B CA 1
ATOM 1823 C C . VAL B 1 78 ? 16.812 -1.016 -7.633 1 96.88 78 VAL B C 1
ATOM 1825 O O . VAL B 1 78 ? 17.734 -1.835 -7.609 1 96.88 78 VAL B O 1
ATOM 1828 N N . SER B 1 79 ? 15.562 -1.358 -7.59 1 97.38 79 SER B N 1
ATOM 1829 C CA . SER B 1 79 ? 15.172 -2.762 -7.523 1 97.38 79 SER B CA 1
ATOM 1830 C C . SER B 1 79 ? 15.586 -3.512 -8.781 1 97.38 79 SER B C 1
ATOM 1832 O O . SER B 1 79 ? 16.062 -4.648 -8.711 1 97.38 79 SER B O 1
ATOM 1834 N N . ALA B 1 80 ? 15.352 -2.9 -9.922 1 96.56 80 ALA B N 1
ATOM 1835 C CA . ALA B 1 80 ? 15.742 -3.523 -11.18 1 96.56 80 ALA B CA 1
ATOM 1836 C C . ALA B 1 80 ? 17.25 -3.785 -11.219 1 96.56 80 ALA B C 1
ATOM 1838 O O . ALA B 1 80 ? 17.688 -4.852 -11.648 1 96.56 80 ALA B O 1
ATOM 1839 N N . ALA B 1 81 ? 18 -2.816 -10.852 1 97.12 81 ALA B N 1
ATOM 1840 C CA . ALA B 1 81 ? 19.453 -2.963 -10.828 1 97.12 81 ALA B CA 1
ATOM 1841 C C . ALA B 1 81 ? 19.875 -4.129 -9.938 1 97.12 81 ALA B C 1
ATOM 1843 O O . ALA B 1 81 ? 20.75 -4.914 -10.305 1 97.12 81 ALA B O 1
ATOM 1844 N N . TYR B 1 82 ? 19.297 -4.199 -8.766 1 97.31 82 TYR B N 1
ATOM 1845 C CA . TYR B 1 82 ? 19.578 -5.301 -7.855 1 97.31 82 TYR B CA 1
ATOM 1846 C C . TYR B 1 82 ? 19.234 -6.641 -8.5 1 97.31 82 TYR B C 1
ATOM 1848 O O . TYR B 1 82 ? 20.016 -7.586 -8.445 1 97.31 82 TYR B O 1
ATOM 1856 N N . LEU B 1 83 ? 18.125 -6.715 -9.117 1 95.69 83 LEU B N 1
ATOM 1857 C CA . LEU B 1 83 ? 17.578 -7.973 -9.617 1 95.69 83 LEU B CA 1
ATOM 1858 C C . LEU B 1 83 ? 18.297 -8.406 -10.891 1 95.69 83 LEU B C 1
ATOM 1860 O O . LEU B 1 83 ? 18.234 -9.578 -11.273 1 95.69 83 LEU B O 1
ATOM 1864 N N . PHE B 1 84 ? 18.984 -7.508 -11.562 1 95.12 84 PHE B N 1
ATOM 1865 C CA . PHE B 1 84 ? 19.828 -7.875 -12.695 1 95.12 84 PHE B CA 1
ATOM 1866 C C . PHE B 1 84 ? 21.078 -8.625 -12.227 1 95.12 84 PHE B C 1
ATOM 1868 O O . PHE B 1 84 ? 21.625 -9.453 -12.961 1 95.12 84 PHE B O 1
ATOM 1875 N N . LEU B 1 85 ? 21.406 -8.383 -11.016 1 94.62 85 LEU B N 1
ATOM 1876 C CA . LEU B 1 85 ? 22.672 -8.922 -10.523 1 94.62 85 LEU B CA 1
ATOM 1877 C C . LEU B 1 85 ? 22.438 -10.109 -9.594 1 94.62 85 LEU B C 1
ATOM 1879 O O . LEU B 1 85 ? 23.266 -11.008 -9.5 1 94.62 85 LEU B O 1
ATOM 1883 N N . LEU B 1 86 ? 21.359 -10.047 -8.852 1 94 86 LEU B N 1
ATOM 1884 C CA . LEU B 1 86 ? 21.094 -11.047 -7.824 1 94 86 LEU B CA 1
ATOM 1885 C C . LEU B 1 86 ? 19.625 -11.453 -7.832 1 94 86 LEU B C 1
ATOM 1887 O O . LEU B 1 86 ? 18.75 -10.656 -8.219 1 94 86 LEU B O 1
ATOM 1891 N N . PRO B 1 87 ? 19.391 -12.695 -7.434 1 92.81 87 PRO B N 1
ATOM 1892 C CA . PRO B 1 87 ? 17.984 -13.086 -7.27 1 92.81 87 PRO B CA 1
ATOM 1893 C C . PRO B 1 87 ? 17.328 -12.406 -6.078 1 92.81 87 PRO B C 1
ATOM 1895 O O . PRO B 1 87 ? 18 -11.836 -5.227 1 92.81 87 PRO B O 1
ATOM 1898 N N . PHE B 1 88 ? 16 -12.492 -6.066 1 93 88 PHE B N 1
ATOM 1899 C CA . PHE B 1 88 ? 15.258 -11.945 -4.938 1 93 88 PHE B CA 1
ATOM 1900 C C . PHE B 1 88 ? 15.727 -12.562 -3.629 1 93 88 PHE B C 1
ATOM 1902 O O . PHE B 1 88 ? 15.961 -13.773 -3.559 1 93 88 PHE B O 1
ATOM 1909 N N . SER B 1 89 ? 15.891 -11.773 -2.645 1 93.88 89 SER B N 1
ATOM 1910 C CA . SER B 1 89 ? 16.062 -12.156 -1.246 1 93.88 89 SER B CA 1
ATOM 1911 C C . SER B 1 89 ? 15.484 -11.102 -0.311 1 93.88 89 SER B C 1
ATOM 1913 O O . SER B 1 89 ? 15.438 -9.914 -0.653 1 93.88 89 SER B O 1
ATOM 1915 N N . SER B 1 90 ? 14.922 -11.594 0.82 1 94.25 90 SER B N 1
ATOM 1916 C CA . SER B 1 90 ? 14.375 -10.648 1.788 1 94.25 90 SER B CA 1
ATOM 1917 C C . SER B 1 90 ? 15.43 -9.641 2.225 1 94.25 90 SER B C 1
ATOM 1919 O O . SER B 1 90 ? 15.125 -8.461 2.436 1 94.25 90 SER B O 1
ATOM 1921 N N . TRP B 1 91 ? 16.625 -10.062 2.334 1 95.31 91 TRP B N 1
ATOM 1922 C CA . TRP B 1 91 ? 17.719 -9.172 2.689 1 95.31 91 TRP B CA 1
ATOM 1923 C C . TRP B 1 91 ? 18 -8.172 1.57 1 95.31 91 TRP B C 1
ATOM 1925 O O . TRP B 1 91 ? 18.328 -7.012 1.83 1 95.31 91 TRP B O 1
ATOM 1935 N N . GLY B 1 92 ? 17.922 -8.664 0.386 1 96.56 92 GLY B N 1
ATOM 1936 C CA . GLY B 1 92 ? 18.062 -7.766 -0.75 1 96.56 92 GLY B CA 1
ATOM 1937 C C . GLY B 1 92 ? 16.969 -6.703 -0.796 1 96.56 92 GLY B C 1
ATOM 1938 O O . GLY B 1 92 ? 17.25 -5.551 -1.14 1 96.56 92 GLY B O 1
ATOM 1939 N N . MET B 1 93 ? 15.797 -7.137 -0.45 1 96.44 93 MET B N 1
ATOM 1940 C CA . MET B 1 93 ? 14.688 -6.188 -0.379 1 96.44 93 MET B CA 1
ATOM 1941 C C . MET B 1 93 ? 14.984 -5.086 0.635 1 96.44 93 MET B C 1
ATOM 1943 O O . MET B 1 93 ? 14.789 -3.902 0.348 1 96.44 93 MET B O 1
ATOM 1947 N N . GLY B 1 94 ? 15.43 -5.469 1.815 1 96.75 94 GLY B N 1
ATOM 1948 C CA . GLY B 1 94 ? 15.797 -4.492 2.824 1 96.75 94 GLY B CA 1
ATOM 1949 C C . GLY B 1 94 ? 16.891 -3.537 2.361 1 96.75 94 GLY B C 1
ATOM 1950 O O . GLY B 1 94 ? 16.812 -2.332 2.607 1 96.75 94 GLY B O 1
ATOM 1951 N N . LEU B 1 95 ? 17.859 -4.098 1.717 1 97.31 95 LEU B N 1
ATOM 1952 C CA . LEU B 1 95 ? 18.953 -3.287 1.195 1 97.31 95 LEU B CA 1
ATOM 1953 C C . LEU B 1 95 ? 18.453 -2.285 0.165 1 97.31 95 LEU B C 1
ATOM 1955 O O . LEU B 1 95 ? 18.859 -1.121 0.171 1 97.31 95 LEU B O 1
ATOM 1959 N N . CYS B 1 96 ? 17.609 -2.721 -0.741 1 97.62 96 CYS B N 1
ATOM 1960 C CA . CYS B 1 96 ? 17.078 -1.844 -1.773 1 97.62 96 CYS B CA 1
ATOM 1961 C C . CYS B 1 96 ? 16.234 -0.729 -1.159 1 97.62 96 CYS B C 1
ATOM 1963 O O . CYS B 1 96 ? 16.266 0.408 -1.631 1 97.62 96 CYS B O 1
ATOM 1965 N N . ILE B 1 97 ? 15.492 -1.083 -0.116 1 96.88 97 ILE B N 1
ATOM 1966 C CA . ILE B 1 97 ? 14.711 -0.058 0.572 1 96.88 97 ILE B CA 1
ATOM 1967 C C . ILE B 1 97 ? 15.656 0.964 1.206 1 96.88 97 ILE B C 1
ATOM 1969 O O . ILE B 1 97 ? 15.445 2.172 1.08 1 96.88 97 ILE B O 1
ATOM 1973 N N . PHE B 1 98 ? 16.688 0.478 1.794 1 96 98 PHE B N 1
ATOM 1974 C CA . PHE B 1 98 ? 17.672 1.351 2.408 1 96 98 PHE B CA 1
ATOM 1975 C C . PHE B 1 98 ? 18.266 2.314 1.382 1 96 98 PHE B C 1
ATOM 1977 O O . PHE B 1 98 ? 18.266 3.527 1.599 1 96 98 PHE B O 1
ATOM 1984 N N . ILE B 1 99 ? 18.719 1.793 0.306 1 96.19 99 ILE B N 1
ATOM 1985 C CA . ILE B 1 99 ? 19.344 2.59 -0.741 1 96.19 99 ILE B CA 1
ATOM 1986 C C . ILE B 1 99 ? 18.344 3.596 -1.3 1 96.19 99 ILE B C 1
ATOM 1988 O O . ILE B 1 99 ? 18.672 4.758 -1.528 1 96.19 99 ILE B O 1
ATOM 1992 N N . THR B 1 100 ? 17.156 3.156 -1.536 1 94.75 100 THR B N 1
ATOM 1993 C CA . THR B 1 100 ? 16.125 4.004 -2.107 1 94.75 100 THR B CA 1
ATOM 1994 C C . THR B 1 100 ? 15.812 5.184 -1.186 1 94.75 100 THR B C 1
ATOM 1996 O O . THR B 1 100 ? 15.672 6.316 -1.645 1 94.75 100 THR B O 1
ATOM 1999 N N . VAL B 1 101 ? 15.719 4.93 0.107 1 91.62 101 VAL B N 1
ATOM 2000 C CA . VAL B 1 101 ? 15.43 5.988 1.066 1 91.62 101 VAL B CA 1
ATOM 2001 C C . VAL B 1 101 ? 16.578 7.004 1.079 1 91.62 101 VAL B C 1
ATOM 2003 O O . VAL B 1 101 ? 16.344 8.211 1.087 1 91.62 101 VAL B O 1
ATOM 2006 N N . VAL B 1 102 ? 17.75 6.547 1.034 1 91.94 102 VAL B N 1
ATOM 2007 C CA . VAL B 1 102 ? 18.922 7.422 1.026 1 91.94 102 VAL B CA 1
ATOM 2008 C C . VAL B 1 102 ? 18.922 8.273 -0.24 1 91.94 102 VAL B C 1
ATOM 2010 O O . VAL B 1 102 ? 19.141 9.492 -0.18 1 91.94 102 VAL B O 1
ATOM 2013 N N . LEU B 1 103 ? 18.641 7.645 -1.333 1 91.38 103 LEU B N 1
ATOM 2014 C CA . LEU B 1 103 ? 18.641 8.359 -2.605 1 91.38 103 LEU B CA 1
ATOM 2015 C C . LEU B 1 103 ? 17.531 9.406 -2.637 1 91.38 103 LEU B C 1
ATOM 2017 O O . LEU B 1 103 ? 17.734 10.508 -3.152 1 91.38 103 LEU B O 1
ATOM 2021 N N . CYS B 1 104 ? 16.406 9.039 -2.139 1 88.44 104 CYS B N 1
ATOM 2022 C CA . CYS B 1 104 ? 15.305 9.992 -2.086 1 88.44 104 CYS B CA 1
ATOM 2023 C C . CYS B 1 104 ? 15.68 11.211 -1.248 1 88.44 104 CYS B C 1
ATOM 2025 O O . CYS B 1 104 ? 15.312 12.344 -1.584 1 88.44 104 CYS B O 1
ATOM 2027 N N . HIS B 1 105 ? 16.375 10.984 -0.181 1 83.25 105 HIS B N 1
ATOM 2028 C CA . HIS B 1 105 ? 16.828 12.086 0.664 1 83.25 105 HIS B CA 1
ATOM 2029 C C . HIS B 1 105 ? 17.844 12.961 -0.061 1 83.25 105 HIS B C 1
ATOM 2031 O O . HIS B 1 105 ? 17.828 14.188 0.083 1 83.25 105 HIS B O 1
ATOM 2037 N N . LEU B 1 106 ? 18.688 12.344 -0.766 1 83.81 106 LEU B N 1
ATOM 2038 C CA . LEU B 1 106 ? 19.734 13.062 -1.475 1 83.81 106 LEU B CA 1
ATOM 2039 C C . LEU B 1 106 ? 19.141 13.977 -2.541 1 83.81 106 LEU B C 1
ATOM 2041 O O . LEU B 1 106 ? 19.688 15.047 -2.826 1 83.81 106 LEU B O 1
ATOM 2045 N N . VAL B 1 107 ? 18.047 13.586 -3.113 1 81.19 107 VAL B N 1
ATOM 2046 C CA . VAL B 1 107 ? 17.438 14.398 -4.168 1 81.19 107 VAL B CA 1
ATOM 2047 C C . VAL B 1 107 ? 16.375 15.312 -3.576 1 81.19 107 VAL B C 1
ATOM 2049 O O . VAL B 1 107 ? 15.594 15.922 -4.312 1 81.19 107 VAL B O 1
ATOM 2052 N N . GLN B 1 108 ? 16.312 15.422 -2.217 1 74.38 108 GLN B N 1
ATOM 2053 C CA . GLN B 1 108 ? 15.492 16.344 -1.444 1 74.38 108 GLN B CA 1
ATOM 2054 C C . GLN B 1 108 ? 14.008 16.031 -1.612 1 74.38 108 GLN B C 1
ATOM 2056 O O . GLN B 1 108 ? 13.195 16.938 -1.781 1 74.38 108 GLN B O 1
ATOM 2061 N N . ILE B 1 109 ? 13.75 14.844 -1.717 1 64.31 109 ILE B N 1
ATOM 2062 C CA . ILE B 1 109 ? 12.367 14.367 -1.689 1 64.31 109 ILE B CA 1
ATOM 2063 C C . ILE B 1 109 ? 12.133 13.555 -0.418 1 64.31 109 ILE B C 1
ATOM 2065 O O . ILE B 1 109 ? 11.789 12.367 -0.485 1 64.31 109 ILE B O 1
ATOM 2069 N N . PRO B 1 110 ? 12.5 14.133 0.746 1 54.12 110 PRO B N 1
ATOM 2070 C CA . PRO B 1 110 ? 12.602 13.305 1.951 1 54.12 110 PRO B CA 1
ATOM 2071 C C . PRO B 1 110 ? 11.258 12.719 2.377 1 54.12 110 PRO B C 1
ATOM 2073 O O . PRO B 1 110 ? 11.195 11.57 2.82 1 54.12 110 PRO B O 1
ATOM 2076 N N . ASP B 1 111 ? 10.109 13.656 2.445 1 55.34 111 ASP B N 1
ATOM 2077 C CA . ASP B 1 111 ? 8.852 13.164 3.014 1 55.34 111 ASP B CA 1
ATOM 2078 C C . ASP B 1 111 ? 8.398 11.883 2.314 1 55.34 111 ASP B C 1
ATOM 2080 O O . ASP B 1 111 ? 7.512 11.18 2.807 1 55.34 111 ASP B O 1
ATOM 2084 N N . HIS B 1 112 ? 9.242 11.492 1.285 1 60.31 112 HIS B N 1
ATOM 2085 C CA . HIS B 1 112 ? 8.484 10.617 0.397 1 60.31 112 HIS B CA 1
ATOM 2086 C C . HIS B 1 112 ? 9.211 9.297 0.179 1 60.31 112 HIS B C 1
ATOM 2088 O O . HIS B 1 112 ? 9.008 8.625 -0.839 1 60.31 112 HIS B O 1
ATOM 2094 N N . ALA B 1 113 ? 9.992 8.953 1.285 1 76.44 113 ALA B N 1
ATOM 2095 C CA . ALA B 1 113 ? 10.711 7.684 1.239 1 76.44 113 ALA B CA 1
ATOM 2096 C C . ALA B 1 113 ? 9.766 6.512 1.48 1 76.44 113 ALA B C 1
ATOM 2098 O O . ALA B 1 113 ? 10.047 5.387 1.06 1 76.44 113 ALA B O 1
ATOM 2099 N N . ARG B 1 114 ? 8.609 6.883 1.895 1 82.62 114 ARG B N 1
ATOM 2100 C CA . ARG B 1 114 ? 7.66 5.828 2.232 1 82.62 114 ARG B CA 1
ATOM 2101 C C . ARG B 1 114 ? 7.051 5.215 0.975 1 82.62 114 ARG B C 1
ATOM 2103 O O . ARG B 1 114 ? 7.039 3.994 0.815 1 82.62 114 ARG B O 1
ATOM 2110 N N . LEU B 1 115 ? 6.691 6.062 0.08 1 82.12 115 LEU B N 1
ATOM 2111 C CA . LEU B 1 115 ? 6.051 5.578 -1.138 1 82.12 115 LEU B CA 1
ATOM 2112 C C . LEU B 1 115 ? 7.055 4.863 -2.035 1 82.12 115 LEU B C 1
ATOM 2114 O O . LEU B 1 115 ? 6.715 3.875 -2.689 1 82.12 115 LEU B O 1
ATOM 2118 N N . ALA B 1 116 ? 8.25 5.414 -2.006 1 89.94 116 ALA B N 1
ATOM 2119 C CA . ALA B 1 116 ? 9.305 4.754 -2.768 1 89.94 116 ALA B CA 1
ATOM 2120 C C . ALA B 1 116 ? 9.578 3.357 -2.219 1 89.94 116 ALA B C 1
ATOM 2122 O O . ALA B 1 116 ? 9.789 2.412 -2.982 1 89.94 116 ALA B O 1
ATOM 2123 N N . SER B 1 117 ? 9.594 3.275 -0.966 1 93.5 117 SER B N 1
ATOM 2124 C CA . SER B 1 117 ? 9.844 1.999 -0.306 1 93.5 117 SER B CA 1
ATOM 2125 C C . SER B 1 117 ? 8.766 0.977 -0.642 1 93.5 117 SER B C 1
ATOM 2127 O O . SER B 1 117 ? 9.055 -0.217 -0.765 1 93.5 117 SER B O 1
ATOM 2129 N N . LEU B 1 118 ? 7.57 1.443 -0.767 1 91.94 118 LEU B N 1
ATOM 2130 C CA . LEU B 1 118 ? 6.473 0.573 -1.172 1 91.94 118 LEU B CA 1
ATOM 2131 C C . LEU B 1 118 ? 6.75 -0.053 -2.535 1 91.94 118 LEU B C 1
ATOM 2133 O O . LEU B 1 118 ? 6.527 -1.251 -2.729 1 91.94 118 LEU B O 1
ATOM 2137 N N . THR B 1 119 ? 7.211 0.753 -3.406 1 93.06 119 THR B N 1
ATOM 2138 C CA . THR B 1 119 ? 7.492 0.276 -4.754 1 93.06 119 THR B CA 1
ATOM 2139 C C . THR B 1 119 ? 8.609 -0.763 -4.738 1 93.06 119 THR B C 1
ATOM 2141 O O . THR B 1 119 ? 8.523 -1.786 -5.418 1 93.06 119 THR B O 1
ATOM 2144 N N . VAL B 1 120 ? 9.586 -0.501 -3.961 1 95.56 120 VAL B N 1
ATOM 2145 C CA . VAL B 1 120 ? 10.695 -1.451 -3.85 1 95.56 120 VAL B CA 1
ATOM 2146 C C . VAL B 1 120 ? 10.164 -2.797 -3.352 1 95.56 120 VAL B C 1
ATOM 2148 O O . VAL B 1 120 ? 10.492 -3.844 -3.914 1 95.56 120 VAL B O 1
ATOM 2151 N N . ALA B 1 121 ? 9.391 -2.732 -2.318 1 94.56 121 ALA B N 1
ATOM 2152 C CA . ALA B 1 121 ? 8.859 -3.965 -1.744 1 94.56 121 ALA B CA 1
ATOM 2153 C C . ALA B 1 121 ? 8.055 -4.75 -2.777 1 94.56 121 ALA B C 1
ATOM 2155 O O . ALA B 1 121 ? 8.211 -5.969 -2.896 1 94.56 121 ALA B O 1
ATOM 2156 N N . ILE B 1 122 ? 7.281 -4.102 -3.521 1 91.31 122 ILE B N 1
ATOM 2157 C CA . ILE B 1 122 ? 6.41 -4.742 -4.504 1 91.31 122 ILE B CA 1
ATOM 2158 C C . ILE B 1 122 ? 7.254 -5.328 -5.633 1 91.31 122 ILE B C 1
ATOM 2160 O O . ILE B 1 122 ? 7.09 -6.492 -6 1 91.31 122 ILE B O 1
ATOM 2164 N N . VAL B 1 123 ? 8.172 -4.574 -6.188 1 91.62 123 VAL B N 1
ATOM 2165 C CA . VAL B 1 123 ? 9.008 -5.027 -7.297 1 91.62 123 VAL B CA 1
ATOM 2166 C C . VAL B 1 123 ? 9.812 -6.254 -6.871 1 91.62 123 VAL B C 1
ATOM 2168 O O . VAL B 1 123 ? 9.883 -7.242 -7.602 1 91.62 123 VAL B O 1
ATOM 2171 N N . MET B 1 124 ? 10.367 -6.168 -5.727 1 93.44 124 MET B N 1
ATOM 2172 C CA . MET B 1 124 ? 11.234 -7.234 -5.234 1 93.44 124 MET B CA 1
ATOM 2173 C C . MET B 1 124 ? 10.438 -8.508 -4.973 1 93.44 124 MET B C 1
ATOM 2175 O O . MET B 1 124 ? 10.836 -9.594 -5.402 1 93.44 124 MET B O 1
ATOM 2179 N N . VAL B 1 125 ? 9.344 -8.453 -4.316 1 89.19 125 VAL B N 1
ATOM 2180 C CA . VAL B 1 125 ? 8.578 -9.633 -3.947 1 89.19 125 VAL B CA 1
ATOM 2181 C C . VAL B 1 125 ? 7.953 -10.258 -5.195 1 89.19 125 VAL B C 1
ATOM 2183 O O . VAL B 1 125 ? 7.902 -11.484 -5.328 1 89.19 125 VAL B O 1
ATOM 2186 N N . VAL B 1 126 ? 7.496 -9.477 -6.109 1 84.31 126 VAL B N 1
ATOM 2187 C CA . VAL B 1 126 ? 6.914 -9.984 -7.348 1 84.31 126 VAL B CA 1
ATOM 2188 C C . VAL B 1 126 ? 7.977 -10.727 -8.156 1 84.31 126 VAL B C 1
ATOM 2190 O O . VAL B 1 126 ? 7.688 -11.734 -8.797 1 84.31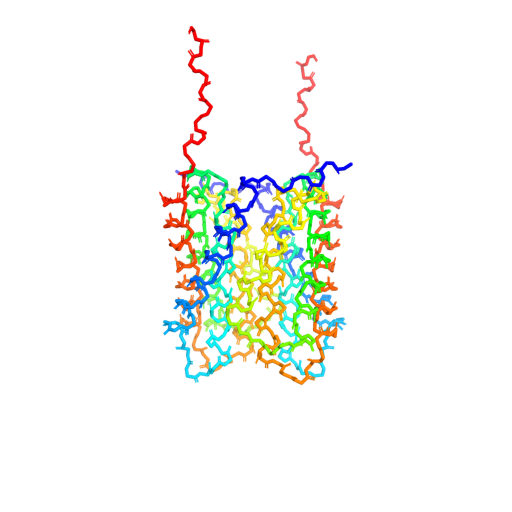 126 VAL B O 1
ATOM 2193 N N . ALA B 1 127 ? 9.211 -10.188 -8.117 1 86.94 127 ALA B N 1
ATOM 2194 C CA . ALA B 1 127 ? 10.297 -10.875 -8.812 1 86.94 127 ALA B CA 1
ATOM 2195 C C . ALA B 1 127 ? 10.492 -12.281 -8.266 1 86.94 127 ALA B C 1
ATOM 2197 O O . ALA B 1 127 ? 10.82 -13.203 -9.016 1 86.94 127 ALA B O 1
ATOM 2198 N N . GLY B 1 128 ? 10.32 -12.438 -7.016 1 85.38 128 GLY B N 1
ATOM 2199 C CA . GLY B 1 128 ? 10.43 -13.75 -6.402 1 85.38 128 GLY B CA 1
ATOM 2200 C C . GLY B 1 128 ? 9.328 -14.703 -6.828 1 85.38 128 GLY B C 1
ATOM 2201 O O . GLY B 1 128 ? 9.539 -15.914 -6.883 1 85.38 128 GLY B O 1
ATOM 2202 N N . ASN B 1 129 ? 8.172 -14.188 -7.094 1 81.56 129 ASN B N 1
ATOM 2203 C CA . ASN B 1 129 ? 7.012 -15.008 -7.438 1 81.56 129 ASN B CA 1
ATOM 2204 C C . ASN B 1 129 ? 6.891 -15.195 -8.945 1 81.56 129 ASN B C 1
ATOM 2206 O O . ASN B 1 129 ? 6.121 -16.047 -9.414 1 81.56 129 ASN B O 1
ATOM 2210 N N . SER B 1 130 ? 7.539 -14.375 -9.688 1 80 130 SER B N 1
ATOM 2211 C CA . SER B 1 130 ? 7.52 -14.453 -11.148 1 80 130 SER B CA 1
ATOM 2212 C C . SER B 1 130 ? 8.93 -14.43 -11.719 1 80 130 SER B C 1
ATOM 2214 O O . SER B 1 130 ? 9.297 -13.508 -12.453 1 80 130 SER B O 1
ATOM 2216 N N . PRO B 1 131 ? 9.609 -15.516 -11.547 1 77.81 131 PRO B N 1
ATOM 2217 C CA . PRO B 1 131 ? 11.016 -15.547 -11.961 1 77.81 131 PRO B CA 1
ATOM 2218 C C . PRO B 1 131 ? 11.188 -15.469 -13.477 1 77.81 131 PRO B C 1
ATOM 2220 O O . PRO B 1 131 ? 12.273 -15.148 -13.961 1 77.81 131 PRO B O 1
ATOM 2223 N N . HIS B 1 132 ? 10.141 -15.641 -14.117 1 81.19 132 HIS B N 1
ATOM 2224 C CA . HIS B 1 132 ? 10.234 -15.625 -15.57 1 81.19 132 HIS B CA 1
ATOM 2225 C C . HIS B 1 132 ? 10.219 -14.203 -16.109 1 81.19 132 HIS B C 1
ATOM 2227 O O . HIS B 1 132 ? 10.609 -13.969 -17.266 1 81.19 132 HIS B O 1
ATOM 2233 N N . LEU B 1 133 ? 9.812 -13.289 -15.344 1 81.81 133 LEU B N 1
ATOM 2234 C CA . LEU B 1 133 ? 9.773 -11.898 -15.766 1 81.81 133 LEU B CA 1
ATOM 2235 C C . LEU B 1 133 ? 11.141 -11.242 -15.633 1 81.81 133 LEU B C 1
ATOM 2237 O O . LEU B 1 133 ? 11.773 -11.32 -14.578 1 81.81 133 LEU B O 1
ATOM 2241 N N . SER B 1 134 ? 11.555 -10.664 -16.719 1 90.25 134 SER B N 1
ATOM 2242 C CA . SER B 1 134 ? 12.812 -9.93 -16.625 1 90.25 134 SER B CA 1
ATOM 2243 C C . SER B 1 134 ? 12.719 -8.805 -15.602 1 90.25 134 SER B C 1
ATOM 2245 O O . SER B 1 134 ? 11.648 -8.227 -15.398 1 90.25 134 SER B O 1
ATOM 2247 N N . PRO B 1 135 ? 13.844 -8.539 -14.953 1 91.38 135 PRO B N 1
ATOM 2248 C CA . PRO B 1 135 ? 13.844 -7.465 -13.953 1 91.38 135 PRO B CA 1
ATOM 2249 C C . PRO B 1 135 ? 13.367 -6.129 -14.516 1 91.38 135 PRO B C 1
ATOM 2251 O O . PRO B 1 135 ? 12.625 -5.398 -13.852 1 91.38 135 PRO B O 1
ATOM 2254 N N . ALA B 1 136 ? 13.75 -5.844 -15.75 1 91.75 136 ALA B N 1
ATOM 2255 C CA . ALA B 1 136 ? 13.367 -4.582 -16.375 1 91.75 136 ALA B CA 1
ATOM 2256 C C . ALA B 1 136 ? 11.859 -4.527 -16.641 1 91.75 136 ALA B C 1
ATOM 2258 O O . ALA B 1 136 ? 11.227 -3.492 -16.422 1 91.75 136 ALA B O 1
ATOM 2259 N N . VAL B 1 137 ? 11.336 -5.602 -17.094 1 89.44 137 VAL B N 1
ATOM 2260 C CA . VAL B 1 137 ? 9.906 -5.66 -17.375 1 89.44 137 VAL B CA 1
ATOM 2261 C C . VAL B 1 137 ? 9.117 -5.578 -16.078 1 89.44 137 VAL B C 1
ATOM 2263 O O . VAL B 1 137 ? 8.125 -4.852 -15.984 1 89.44 137 VAL B O 1
ATOM 2266 N N . ASN B 1 138 ? 9.578 -6.301 -15.102 1 90 138 ASN B N 1
ATOM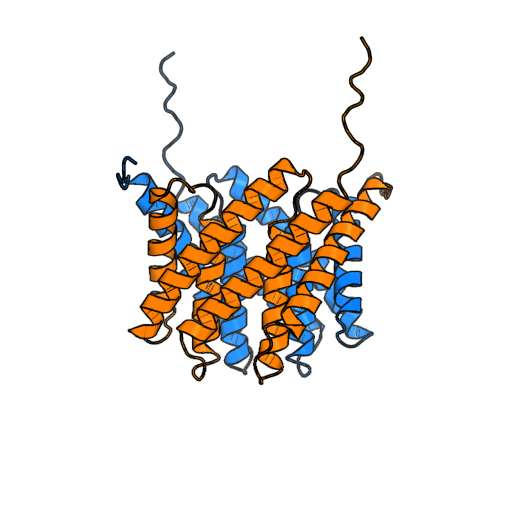 2267 C CA . ASN B 1 138 ? 8.938 -6.27 -13.789 1 90 138 ASN B CA 1
ATOM 2268 C C . ASN B 1 138 ? 8.93 -4.855 -13.211 1 90 138 ASN B C 1
ATOM 2270 O O . ASN B 1 138 ? 7.871 -4.34 -12.844 1 90 138 ASN B O 1
ATOM 2274 N N . ALA B 1 139 ? 10.039 -4.242 -13.156 1 92.5 139 ALA B N 1
ATOM 2275 C CA . ALA B 1 139 ? 10.172 -2.896 -12.609 1 92.5 139 ALA B CA 1
ATOM 2276 C C . ALA B 1 139 ? 9.367 -1.889 -13.43 1 92.5 139 ALA B C 1
ATOM 2278 O O . ALA B 1 139 ? 8.734 -0.991 -12.875 1 92.5 139 ALA B O 1
ATOM 2279 N N . GLY B 1 140 ? 9.422 -2.029 -14.719 1 91.88 140 GLY B N 1
ATOM 2280 C CA . GLY B 1 140 ? 8.688 -1.132 -15.594 1 91.88 140 GLY B CA 1
ATOM 2281 C C . GLY B 1 140 ? 7.184 -1.223 -15.422 1 91.88 140 GLY B C 1
ATOM 2282 O O . GLY B 1 140 ? 6.488 -0.204 -15.445 1 91.88 140 GLY B O 1
ATOM 2283 N N . LEU B 1 141 ? 6.703 -2.396 -15.312 1 89.31 141 LEU B N 1
ATOM 2284 C CA . LEU B 1 141 ? 5.273 -2.602 -15.109 1 89.31 141 LEU B CA 1
ATOM 2285 C C . LEU B 1 141 ? 4.816 -1.999 -13.781 1 89.31 141 LEU B C 1
ATOM 2287 O O . LEU B 1 141 ? 3.775 -1.344 -13.719 1 89.31 141 LEU B O 1
ATOM 2291 N N . ARG B 1 142 ? 5.57 -2.15 -12.773 1 88.56 142 ARG B N 1
ATOM 2292 C CA . ARG B 1 142 ? 5.223 -1.605 -11.461 1 88.56 142 ARG B CA 1
ATOM 2293 C C . ARG B 1 142 ? 5.219 -0.081 -11.484 1 88.56 142 ARG B C 1
ATOM 2295 O O . ARG B 1 142 ? 4.348 0.552 -10.891 1 88.56 142 ARG B O 1
ATOM 2302 N N . PHE B 1 143 ? 6.215 0.388 -12.148 1 93.56 143 PHE B N 1
ATOM 2303 C CA . PHE B 1 143 ? 6.242 1.84 -12.289 1 93.56 143 PHE B CA 1
ATOM 2304 C C . PHE B 1 143 ? 5.027 2.334 -13.062 1 93.56 143 PHE B C 1
ATOM 2306 O O . PHE B 1 143 ? 4.402 3.326 -12.688 1 93.56 143 PHE B O 1
ATOM 2313 N N . ALA B 1 144 ? 4.742 1.705 -14.164 1 94.12 144 ALA B N 1
ATOM 2314 C CA . ALA B 1 144 ? 3.592 2.086 -14.977 1 94.12 144 ALA B CA 1
ATOM 2315 C C . ALA B 1 144 ? 2.299 2.01 -14.172 1 94.12 144 ALA B C 1
ATOM 2317 O O . ALA B 1 144 ? 1.436 2.883 -14.289 1 94.12 144 ALA B O 1
ATOM 2318 N N . GLU B 1 145 ? 2.182 0.951 -13.438 1 93.88 145 GLU B N 1
ATOM 2319 C CA . GLU B 1 145 ? 0.991 0.785 -12.609 1 93.88 145 GLU B CA 1
ATOM 2320 C C . GLU B 1 145 ? 0.881 1.896 -11.57 1 93.88 145 GLU B C 1
ATOM 2322 O O . GLU B 1 145 ? -0.21 2.412 -11.312 1 93.88 145 GLU B O 1
ATOM 2327 N N . SER B 1 146 ? 1.992 2.225 -10.938 1 94.56 146 SER B N 1
ATOM 2328 C CA . SER B 1 146 ? 2.014 3.354 -10.016 1 94.56 146 SER B CA 1
ATOM 2329 C C . SER B 1 146 ? 1.604 4.645 -10.711 1 94.56 146 SER B C 1
ATOM 2331 O O . SER B 1 146 ? 0.867 5.457 -10.148 1 94.56 146 SER B O 1
ATOM 2333 N N . ALA B 1 147 ? 2.08 4.852 -11.914 1 96.44 147 ALA B N 1
ATOM 2334 C CA . ALA B 1 147 ? 1.76 6.043 -12.695 1 96.44 147 ALA B CA 1
ATOM 2335 C C . ALA B 1 147 ? 0.277 6.082 -13.055 1 96.44 147 ALA B C 1
ATOM 2337 O O . ALA B 1 147 ? -0.347 7.145 -13.031 1 96.44 147 ALA B O 1
ATOM 2338 N N . ILE B 1 148 ? -0.223 4.969 -13.383 1 96.62 148 ILE B N 1
ATOM 2339 C CA . ILE B 1 148 ? -1.639 4.859 -13.719 1 96.62 148 ILE B CA 1
ATOM 2340 C C . ILE B 1 148 ? -2.486 5.262 -12.516 1 96.62 148 ILE B C 1
ATOM 2342 O O . ILE B 1 148 ? -3.41 6.07 -12.641 1 96.62 148 ILE B O 1
ATOM 2346 N N . GLY B 1 149 ? -2.209 4.672 -11.367 1 97.5 149 GLY B N 1
ATOM 2347 C CA . GLY B 1 149 ? -2.928 5.047 -10.156 1 97.5 149 GLY B CA 1
ATOM 2348 C C . GLY B 1 149 ? -2.816 6.527 -9.836 1 97.5 149 GLY B C 1
ATOM 2349 O O . GLY B 1 149 ? -3.809 7.168 -9.492 1 97.5 149 GLY B O 1
ATOM 2350 N N . THR B 1 150 ? -1.651 7 -10 1 96.81 150 THR B N 1
ATOM 2351 C CA . THR B 1 150 ? -1.38 8.406 -9.719 1 96.81 150 THR B CA 1
ATOM 2352 C C . THR B 1 150 ? -2.158 9.305 -10.68 1 96.81 150 THR B C 1
ATOM 2354 O O . THR B 1 150 ? -2.773 10.289 -10.25 1 96.81 150 THR B O 1
ATOM 2357 N N . ALA B 1 151 ? -2.104 8.992 -11.906 1 97.69 151 ALA B N 1
ATOM 2358 C CA . ALA B 1 151 ? -2.838 9.758 -12.898 1 97.69 151 ALA B CA 1
ATOM 2359 C C . ALA B 1 151 ? -4.336 9.742 -12.617 1 97.69 151 ALA B C 1
ATOM 2361 O O . ALA B 1 151 ? -5.02 10.758 -12.766 1 97.69 151 ALA B O 1
ATOM 2362 N N . THR B 1 152 ? -4.84 8.633 -12.266 1 97.5 152 THR B N 1
ATOM 2363 C CA . THR B 1 152 ? -6.258 8.5 -11.961 1 97.5 152 THR B CA 1
ATOM 2364 C C . THR B 1 152 ? -6.633 9.367 -10.758 1 97.5 152 THR B C 1
ATOM 2366 O O . THR B 1 152 ? -7.688 10.008 -10.75 1 97.5 152 THR B O 1
ATOM 2369 N N . ALA B 1 153 ? -5.77 9.336 -9.734 1 96.25 153 ALA B N 1
ATOM 2370 C CA . ALA B 1 153 ? -6.012 10.172 -8.562 1 96.25 153 ALA B CA 1
ATOM 2371 C C . ALA B 1 153 ? -6.012 11.656 -8.938 1 96.25 153 ALA B C 1
ATOM 2373 O O . ALA B 1 153 ? -6.848 12.422 -8.453 1 96.25 153 ALA B O 1
ATOM 2374 N N . MET B 1 154 ? -5.066 12.008 -9.758 1 95.88 154 MET B N 1
ATOM 2375 C CA . MET B 1 154 ? -4.977 13.398 -10.203 1 95.88 154 MET B CA 1
ATOM 2376 C C . MET B 1 154 ? -6.219 13.797 -10.984 1 95.88 154 MET B C 1
ATOM 2378 O O . MET B 1 154 ? -6.762 14.891 -10.781 1 95.88 154 MET B O 1
ATOM 2382 N N . PHE B 1 155 ? -6.617 12.953 -11.82 1 95.75 155 PHE B N 1
ATOM 2383 C CA . PHE B 1 155 ? -7.824 13.227 -12.594 1 95.75 155 PHE B CA 1
ATOM 2384 C C . PHE B 1 155 ? -9.039 13.32 -11.688 1 95.75 155 PHE B C 1
ATOM 2386 O O . PHE B 1 155 ? -9.891 14.188 -11.867 1 95.75 155 PHE B O 1
ATOM 2393 N N . ALA B 1 156 ? -9.148 12.445 -10.75 1 94.06 156 ALA B N 1
ATOM 2394 C CA . ALA B 1 156 ? -10.281 12.414 -9.828 1 94.06 156 ALA B CA 1
ATOM 2395 C C . ALA B 1 156 ? -10.359 13.695 -9.008 1 94.06 156 ALA B C 1
ATOM 2397 O O . ALA B 1 156 ? -11.438 14.258 -8.828 1 94.06 156 ALA B O 1
ATOM 2398 N N . ILE B 1 157 ? -9.188 14.117 -8.547 1 91.81 157 ILE B N 1
ATOM 2399 C CA . ILE B 1 157 ? -9.195 15.289 -7.684 1 91.81 157 ILE B CA 1
ATOM 2400 C C . ILE B 1 157 ? -9.508 16.547 -8.5 1 91.81 157 ILE B C 1
ATOM 2402 O O . ILE B 1 157 ? -10.094 17.5 -7.992 1 91.81 157 ILE B O 1
ATOM 2406 N N . LEU B 1 158 ? -9.125 16.578 -9.672 1 90.88 158 LEU B N 1
ATOM 2407 C CA . LEU B 1 158 ? -9.375 17.719 -10.547 1 90.88 158 LEU B CA 1
ATOM 2408 C C . LEU B 1 158 ? -10.859 17.828 -10.883 1 90.88 158 LEU B C 1
ATOM 2410 O O . LEU B 1 158 ? -11.383 18.938 -11.016 1 90.88 158 LEU B O 1
ATOM 2414 N N . ILE B 1 159 ? -11.469 16.672 -10.93 1 87.44 159 ILE B N 1
ATOM 2415 C CA . ILE B 1 159 ? -12.883 16.672 -11.289 1 87.44 159 ILE B CA 1
ATOM 2416 C C . ILE B 1 159 ? -13.734 16.891 -10.039 1 87.44 159 ILE B C 1
ATOM 2418 O O . ILE B 1 159 ? -14.836 17.422 -10.117 1 87.44 159 ILE B O 1
ATOM 2422 N N . TRP B 1 160 ? -13.219 16.297 -8.914 1 76.94 160 TRP B N 1
ATOM 2423 C CA . TRP B 1 160 ? -13.984 16.312 -7.672 1 76.94 160 TRP B CA 1
ATOM 2424 C C . TRP B 1 160 ? -13.859 17.656 -6.961 1 76.94 160 TRP B C 1
ATOM 2426 O O . TRP B 1 160 ? -14.734 18.031 -6.172 1 76.94 160 TRP B O 1
ATOM 2436 N N . GLU B 1 161 ? -12.742 18.266 -6.941 1 58.66 161 GLU B N 1
ATOM 2437 C CA . GLU B 1 161 ? -12.484 19.5 -6.203 1 58.66 161 GLU B CA 1
ATOM 2438 C C . GLU B 1 161 ? -13.781 20.25 -5.918 1 58.66 161 GLU B C 1
ATOM 2440 O O . GLU B 1 161 ? -14.562 20.531 -6.836 1 58.66 161 GLU B O 1
ATOM 2445 N N . LYS B 1 162 ? -14.242 19.984 -4.691 1 50.75 162 LYS B N 1
ATOM 2446 C CA . LYS B 1 162 ? -15.195 20.781 -3.922 1 50.75 162 LYS B CA 1
ATOM 2447 C C . LYS B 1 162 ? -14.992 22.281 -4.176 1 50.75 162 LYS B C 1
ATOM 2449 O O . LYS B 1 162 ? -13.867 22.734 -4.359 1 50.75 162 LYS B O 1
ATOM 2454 N N . GLY B 1 163 ? -15.938 23 -4.523 1 41.5 163 GLY B N 1
ATOM 2455 C CA . GLY B 1 163 ? -16.391 24.312 -4.102 1 41.5 163 GLY B CA 1
ATOM 2456 C C . GLY B 1 163 ? -16.078 24.625 -2.65 1 41.5 163 GLY B C 1
ATOM 2457 O O . GLY B 1 163 ? -16.578 25.594 -2.088 1 41.5 163 GLY B O 1
ATOM 2458 N N . ALA B 1 164 ? -15.656 23.75 -1.812 1 42.16 164 ALA B N 1
ATOM 2459 C CA . ALA B 1 164 ? -15.719 24.172 -0.415 1 42.16 164 ALA B CA 1
ATOM 2460 C C . ALA B 1 164 ? -14.664 25.219 -0.111 1 42.16 164 ALA B C 1
ATOM 2462 O O . ALA B 1 164 ? -13.539 24.891 0.271 1 42.16 164 ALA B O 1
ATOM 2463 N N . GLU B 1 165 ? -14.117 26.016 -0.972 1 40.38 165 GLU B N 1
ATOM 2464 C CA . GLU B 1 165 ? -13.523 27.234 -0.437 1 40.38 165 GLU B CA 1
ATOM 2465 C C . GLU B 1 165 ? -14.266 27.719 0.808 1 40.38 165 GLU B C 1
ATOM 2467 O O . GLU B 1 165 ? -15.492 27.734 0.832 1 40.38 165 GLU B O 1
ATOM 2472 N N . PRO B 1 166 ? -13.672 27.656 1.988 1 39.28 166 PRO B N 1
ATOM 2473 C CA . PRO B 1 166 ? -14.289 28.484 3.039 1 39.28 166 PRO B CA 1
ATOM 2474 C C . PRO B 1 166 ? -14.766 29.828 2.529 1 39.28 166 PRO B C 1
ATOM 2476 O O . PRO B 1 166 ? -14.07 30.484 1.742 1 39.28 166 PRO B O 1
ATOM 2479 N N . ARG B 1 167 ? -16.031 30.047 2.213 1 37.75 167 ARG B N 1
ATOM 2480 C CA . ARG B 1 167 ? -16.625 31.375 2.123 1 37.75 167 ARG B CA 1
ATOM 2481 C C . ARG B 1 167 ? -16.156 32.25 3.275 1 37.75 167 ARG B C 1
ATOM 2483 O O . ARG B 1 167 ? -16.672 32.156 4.391 1 37.75 167 ARG B O 1
ATOM 2490 N N . ASP B 1 168 ? -14.844 32.281 3.729 1 36.34 168 ASP B N 1
ATOM 2491 C CA . ASP B 1 168 ? -14.672 33.469 4.57 1 36.34 168 ASP B CA 1
ATOM 2492 C C . ASP B 1 168 ? -15.008 34.75 3.801 1 36.34 168 ASP B C 1
ATOM 2494 O O . ASP B 1 168 ? -14.188 35.25 3.02 1 36.34 168 ASP B O 1
ATOM 2498 N N . LYS B 1 169 ? -16.016 34.938 3.018 1 33.47 169 LYS B N 1
ATOM 2499 C CA . LYS B 1 169 ? -16.328 36.312 2.584 1 33.47 169 LYS B CA 1
ATOM 2500 C C . LYS B 1 169 ? -16.281 37.281 3.762 1 33.47 169 LYS B C 1
ATOM 2502 O O . LYS B 1 169 ? -16.203 38.5 3.568 1 33.47 169 LYS B O 1
ATOM 2507 N N . SER B 1 170 ? -17.109 37 4.898 1 33.69 170 SER B N 1
ATOM 2508 C CA . SER B 1 170 ? -17.703 38.188 5.5 1 33.69 170 SER B CA 1
ATOM 2509 C C . SER B 1 170 ? -16.656 39.031 6.215 1 33.69 170 SER B C 1
ATOM 2511 O O . SER B 1 170 ? -16.094 38.625 7.223 1 33.69 170 SER B O 1
ATOM 2513 N N . GLY B 1 171 ? -15.773 39.812 5.422 1 25.41 171 GLY B N 1
ATOM 2514 C CA . GLY B 1 171 ? -15.945 41.219 5.672 1 25.41 171 GLY B CA 1
ATOM 2515 C C . GLY B 1 171 ? -17.359 41.719 5.383 1 25.41 171 GLY B C 1
ATOM 2516 O O . GLY B 1 171 ? -18.078 41.094 4.594 1 25.41 171 GLY B O 1
#

Foldseek 3Di:
DCPDDDPVNVLVVVLLVVLLVQLLVCQLVPLDDPDNVVSNVSSNLLSVLLNQLADPALVSSVLSLVLLLVLLVLLLVLLLVLVVVDAADPVSLVVSLVVSQVVCVVVPNNVRSPSSSVNNVQLRVVCVVCVVDRSNSSSVSSSVSSNSSSVSSNVSNVVSVDPPPPPPVPD/DCPDDDPVNVLVVVLLVVLLVQLLVCQLVPLDDPPNVVSNVSSNLLSVLLNQLADPALVSSVLSLVLLLVLLVLLLVLLLVLVVVDAADPVSLVVSLVVSQVVCVVVPNNVRSVNSSVNNNQLRVVCVVCVVDRSNSSSVSSSVSSNSSSVSSNVSNVVSVDPPPPPPVDD